Protein AF-M0ZTD5-F1 (afdb_monomer_lite)

Structure (mmCIF, N/CA/C/O backbone):
data_AF-M0ZTD5-F1
#
_entry.id   AF-M0ZTD5-F1
#
loop_
_atom_site.group_PDB
_atom_site.id
_atom_site.type_symbol
_atom_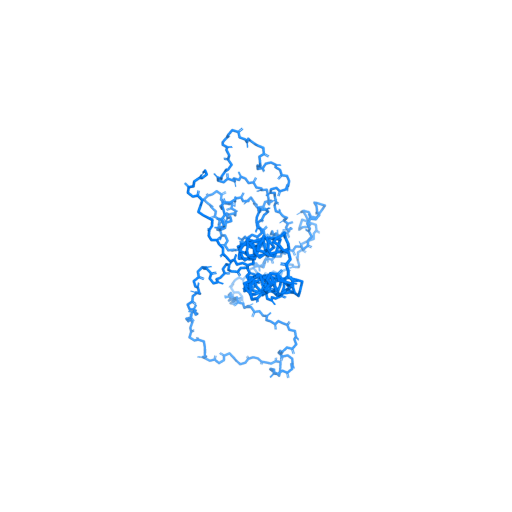site.label_atom_id
_atom_site.label_alt_id
_atom_site.label_comp_id
_atom_site.label_asym_id
_atom_site.label_entity_id
_atom_site.label_seq_id
_atom_site.pdbx_PDB_ins_code
_atom_site.Cartn_x
_atom_site.Cartn_y
_atom_site.Cartn_z
_atom_site.occupancy
_atom_site.B_iso_or_equiv
_atom_site.auth_seq_id
_atom_site.auth_comp_id
_atom_site.auth_asym_id
_atom_site.auth_atom_id
_atom_site.pdbx_PDB_model_num
ATOM 1 N N . MET A 1 1 ? 8.038 1.398 -13.615 1.00 89.75 1 MET A N 1
ATOM 2 C CA . MET A 1 1 ? 6.788 1.981 -13.072 1.00 89.75 1 MET A CA 1
ATOM 3 C C . MET A 1 1 ? 6.946 2.118 -11.574 1.00 89.75 1 MET A C 1
ATOM 5 O O . MET A 1 1 ? 7.856 1.487 -11.047 1.00 89.75 1 MET A O 1
ATOM 9 N N . ASP A 1 2 ? 6.096 2.893 -10.904 1.00 90.25 2 ASP A N 1
ATOM 10 C CA . ASP A 1 2 ? 5.998 2.791 -9.443 1.00 90.25 2 ASP A CA 1
ATOM 11 C C . ASP A 1 2 ? 5.652 1.356 -9.058 1.00 90.25 2 ASP A C 1
ATOM 13 O O . ASP A 1 2 ? 4.764 0.748 -9.658 1.00 90.25 2 ASP A O 1
ATOM 17 N N . ASP A 1 3 ? 6.327 0.820 -8.043 1.00 93.44 3 ASP A N 1
ATOM 18 C CA . ASP A 1 3 ? 6.012 -0.504 -7.511 1.00 93.44 3 ASP A CA 1
ATOM 19 C C . ASP A 1 3 ? 4.815 -0.459 -6.544 1.00 93.44 3 ASP A C 1
ATOM 21 O O . ASP A 1 3 ? 4.864 -0.932 -5.412 1.00 93.44 3 ASP A O 1
ATOM 25 N N . ALA A 1 4 ? 3.733 0.189 -6.977 1.00 91.50 4 ALA A N 1
ATOM 26 C CA . ALA A 1 4 ? 2.523 0.375 -6.193 1.00 91.50 4 ALA A CA 1
ATOM 27 C C . ALA A 1 4 ? 1.301 0.490 -7.110 1.00 91.50 4 ALA A C 1
ATOM 29 O O . ALA A 1 4 ? 1.186 1.392 -7.939 1.00 91.50 4 ALA A O 1
ATOM 30 N N . CYS A 1 5 ? 0.347 -0.420 -6.942 1.00 92.75 5 CYS A N 1
ATOM 31 C CA . CYS A 1 5 ? -0.912 -0.399 -7.673 1.00 92.75 5 CYS A CA 1
ATOM 32 C C . CYS A 1 5 ? -1.749 0.829 -7.285 1.00 92.75 5 CYS A C 1
ATOM 34 O O . CYS A 1 5 ? -2.059 1.018 -6.110 1.00 92.75 5 CYS A O 1
ATOM 36 N N . SER A 1 6 ? -2.215 1.603 -8.267 1.00 92.69 6 SER A N 1
ATOM 37 C CA . SER A 1 6 ? -3.055 2.798 -8.059 1.00 92.69 6 SER A CA 1
ATOM 38 C C . SER A 1 6 ? -4.371 2.532 -7.305 1.00 92.69 6 SER A C 1
ATOM 40 O O . SER A 1 6 ? -4.970 3.457 -6.763 1.00 92.69 6 SER A O 1
ATOM 42 N N . HIS A 1 7 ? -4.819 1.273 -7.220 1.00 89.38 7 HIS A N 1
ATOM 43 C CA . HIS A 1 7 ? -6.024 0.892 -6.480 1.00 89.38 7 HIS A CA 1
ATOM 44 C C . HIS A 1 7 ? -5.816 0.861 -4.953 1.00 89.38 7 HIS A C 1
ATOM 46 O O . HIS A 1 7 ? -6.544 1.520 -4.211 1.00 89.38 7 HIS A O 1
ATOM 52 N N . ARG A 1 8 ? -4.869 0.049 -4.463 1.00 89.81 8 ARG A N 1
ATOM 53 C CA . ARG A 1 8 ? -4.644 -0.206 -3.019 1.00 89.81 8 ARG A CA 1
ATOM 54 C C . ARG A 1 8 ? -3.164 -0.364 -2.657 1.00 89.81 8 ARG A C 1
ATOM 56 O O . ARG A 1 8 ? -2.850 -0.978 -1.645 1.00 89.81 8 ARG A O 1
ATOM 63 N N . LEU A 1 9 ? -2.273 0.169 -3.492 1.00 91.06 9 LEU A N 1
ATOM 64 C CA . LEU A 1 9 ? -0.822 0.232 -3.280 1.00 91.06 9 LEU A CA 1
ATOM 65 C C . LEU A 1 9 ? -0.131 -1.132 -3.123 1.00 91.06 9 LEU A C 1
ATOM 67 O O . LEU A 1 9 ? 0.972 -1.207 -2.600 1.00 91.06 9 LEU A O 1
ATOM 71 N N . ALA A 1 10 ? -0.762 -2.211 -3.592 1.00 86.69 10 ALA A N 1
ATOM 72 C CA . ALA A 1 10 ? -0.117 -3.519 -3.651 1.00 86.69 10 ALA A CA 1
ATOM 73 C C . ALA A 1 10 ? 1.116 -3.463 -4.576 1.00 86.69 10 ALA A C 1
ATOM 75 O O . ALA A 1 10 ? 1.020 -2.817 -5.627 1.00 86.69 10 ALA A O 1
ATOM 76 N N . PRO A 1 11 ? 2.223 -4.147 -4.237 1.00 87.75 11 PRO A N 1
ATOM 77 C CA . PRO A 1 11 ? 3.423 -4.166 -5.067 1.00 87.75 11 PRO A CA 1
ATOM 78 C C . PRO A 1 11 ? 3.107 -4.787 -6.431 1.00 87.75 11 PRO A C 1
ATOM 80 O O . PRO A 1 11 ? 2.551 -5.885 -6.524 1.00 87.75 11 PRO A O 1
ATOM 83 N N . LEU A 1 12 ? 3.417 -4.061 -7.503 1.00 91.12 12 LEU A N 1
ATOM 84 C CA . LEU A 1 12 ? 3.205 -4.519 -8.876 1.00 91.12 12 LEU A CA 1
ATOM 85 C C . LEU A 1 12 ? 4.284 -5.511 -9.316 1.00 91.12 12 LEU A C 1
ATOM 87 O O . LEU A 1 12 ? 4.008 -6.355 -10.163 1.00 91.12 12 LEU A O 1
ATOM 91 N N . SER A 1 13 ? 5.470 -5.447 -8.714 1.00 89.38 13 SER A N 1
ATOM 92 C CA . SER A 1 13 ? 6.596 -6.365 -8.906 1.00 89.38 13 SER A CA 1
ATOM 93 C C . SER A 1 13 ? 6.260 -7.808 -8.536 1.00 89.38 13 SER A C 1
ATOM 95 O O . SER A 1 13 ? 6.807 -8.732 -9.127 1.00 89.38 13 SER A O 1
ATOM 97 N N . GLN A 1 14 ? 5.313 -8.016 -7.617 1.00 87.94 14 GLN A N 1
ATOM 98 C CA . GLN A 1 14 ? 4.797 -9.346 -7.283 1.00 87.94 14 GLN A CA 1
ATOM 99 C C . GLN A 1 14 ? 3.778 -9.862 -8.310 1.00 87.94 14 GLN A C 1
ATOM 101 O O . GLN A 1 14 ? 3.362 -11.015 -8.239 1.00 87.94 14 GLN A O 1
ATOM 106 N N . GLY A 1 15 ? 3.336 -8.998 -9.230 1.00 91.19 15 GLY A N 1
ATOM 107 C CA . GLY A 1 15 ? 2.359 -9.288 -10.272 1.00 91.19 15 GLY A CA 1
ATOM 108 C C . GLY A 1 15 ? 2.860 -10.245 -11.344 1.00 91.19 15 GLY A C 1
ATOM 109 O O . GLY A 1 15 ? 3.883 -10.911 -11.222 1.00 91.19 15 GLY A O 1
ATOM 110 N N . ARG A 1 16 ? 2.108 -10.305 -12.440 1.00 93.00 16 ARG A N 1
ATOM 111 C CA . ARG A 1 16 ? 2.485 -11.087 -13.623 1.00 93.00 16 ARG A CA 1
ATOM 112 C C . ARG A 1 16 ? 2.182 -10.323 -14.895 1.00 93.00 16 ARG A C 1
ATOM 114 O O . ARG A 1 16 ? 1.276 -9.494 -14.913 1.00 93.00 16 ARG A O 1
ATOM 121 N N . ILE A 1 17 ? 2.900 -10.637 -15.965 1.00 95.50 17 ILE A N 1
ATOM 122 C CA . ILE A 1 17 ? 2.512 -10.200 -17.303 1.00 95.50 17 ILE A CA 1
ATOM 123 C C . ILE A 1 17 ? 1.383 -11.114 -17.787 1.00 95.50 17 ILE A C 1
ATOM 125 O O . ILE A 1 17 ? 1.517 -12.336 -17.758 1.00 95.50 17 ILE A O 1
ATOM 129 N N . ASP A 1 18 ? 0.244 -10.533 -18.158 1.00 89.44 18 ASP A N 1
ATOM 130 C CA . ASP A 1 18 ? -0.884 -11.281 -18.710 1.00 89.44 18 ASP A CA 1
ATOM 131 C C . ASP A 1 18 ? -0.666 -11.639 -20.191 1.00 89.44 18 ASP A C 1
ATOM 133 O O . ASP A 1 18 ? 0.277 -11.183 -20.839 1.00 89.44 18 ASP A O 1
ATOM 137 N N . GLN A 1 19 ? -1.566 -12.446 -20.754 1.00 91.88 19 GLN A N 1
ATOM 138 C CA . GLN A 1 19 ? -1.493 -12.898 -22.150 1.00 91.88 19 GLN A CA 1
ATOM 139 C C . GLN A 1 19 ? -1.560 -11.771 -23.200 1.00 91.88 19 GLN A C 1
ATOM 141 O O . GLN A 1 19 ? -1.315 -12.021 -24.376 1.00 91.88 19 GLN A O 1
ATOM 146 N N . TRP A 1 20 ? -1.886 -10.537 -22.797 1.00 90.56 20 TRP A N 1
ATOM 147 C CA . TRP A 1 20 ? -1.903 -9.354 -23.663 1.00 90.56 20 TRP A CA 1
ATOM 148 C C . TRP A 1 20 ? -0.694 -8.434 -23.428 1.00 90.56 20 TRP A C 1
ATOM 150 O O . TRP A 1 20 ? -0.676 -7.309 -23.928 1.00 90.56 20 TRP A O 1
ATOM 160 N N . GLY A 1 21 ? 0.303 -8.874 -22.652 1.00 92.62 21 GLY A N 1
ATOM 161 C CA . GLY A 1 21 ? 1.513 -8.100 -22.373 1.00 92.62 21 GLY A CA 1
ATOM 162 C C . GLY A 1 21 ? 1.326 -6.995 -21.331 1.00 92.62 21 GLY A C 1
ATOM 163 O O . GLY A 1 21 ? 2.132 -6.066 -21.268 1.00 92.62 21 GLY A O 1
ATOM 164 N N . ARG A 1 22 ? 0.263 -7.047 -20.520 1.00 95.50 22 ARG A N 1
ATOM 165 C CA . ARG A 1 22 ? -0.015 -6.044 -19.479 1.00 95.50 22 ARG A CA 1
ATOM 166 C C . ARG A 1 22 ? 0.447 -6.542 -18.120 1.00 95.50 22 ARG A C 1
ATOM 168 O O . ARG A 1 22 ? 0.305 -7.719 -17.807 1.00 95.50 22 ARG A O 1
ATOM 175 N N . LEU A 1 23 ? 0.912 -5.633 -17.273 1.00 96.00 23 LEU A N 1
ATOM 176 C CA . LEU A 1 23 ? 1.245 -5.939 -15.889 1.00 96.00 23 LEU A CA 1
ATOM 177 C C . LEU A 1 23 ? -0.034 -6.063 -15.059 1.00 96.00 23 LEU A C 1
ATOM 179 O O . LEU A 1 23 ? -0.722 -5.073 -14.816 1.00 96.00 23 LEU A O 1
ATOM 183 N N . GLN A 1 24 ? -0.356 -7.280 -14.637 1.00 96.75 24 GLN A N 1
ATOM 184 C CA . GLN A 1 24 ? -1.502 -7.605 -13.801 1.00 96.75 24 GLN A CA 1
ATOM 185 C C . GLN A 1 24 ? -1.108 -7.624 -12.321 1.00 96.75 24 GLN A C 1
ATOM 187 O O . GLN A 1 24 ? -0.267 -8.414 -11.890 1.00 96.75 24 GLN A O 1
ATOM 192 N N . CYS A 1 25 ? -1.765 -6.779 -11.527 1.00 94.31 25 CYS A N 1
ATOM 193 C CA . CYS A 1 25 ? -1.572 -6.705 -10.081 1.00 94.31 25 CYS A CA 1
ATOM 194 C C . CYS A 1 25 ? -2.043 -7.991 -9.376 1.00 94.31 25 CYS A C 1
ATOM 196 O O . CYS A 1 25 ? -3.155 -8.460 -9.627 1.00 94.31 25 CYS A O 1
ATOM 198 N N . VAL A 1 26 ? -1.248 -8.502 -8.426 1.00 90.50 26 VAL A N 1
ATOM 199 C CA . VAL A 1 26 ? -1.573 -9.706 -7.629 1.00 90.50 26 VAL A CA 1
ATOM 200 C C . VAL A 1 26 ? -2.856 -9.611 -6.831 1.00 90.50 26 VAL A C 1
ATOM 202 O O . VAL A 1 26 ? -3.463 -10.632 -6.536 1.00 90.50 26 VAL A O 1
ATOM 205 N N . TYR A 1 27 ? -3.249 -8.399 -6.444 1.00 90.62 27 TYR A N 1
ATOM 206 C CA . TYR A 1 27 ? -4.304 -8.249 -5.459 1.00 90.62 27 TYR A CA 1
ATOM 207 C C . TYR A 1 27 ? -5.688 -8.387 -6.097 1.00 90.62 27 TYR A C 1
ATOM 209 O O . TYR A 1 27 ? -6.403 -9.347 -5.845 1.00 90.62 27 TYR A O 1
ATOM 217 N N . HIS A 1 28 ? -6.054 -7.441 -6.962 1.00 91.81 28 HIS A N 1
ATOM 218 C CA . HIS A 1 28 ? -7.375 -7.407 -7.599 1.00 91.81 28 HIS A CA 1
ATOM 219 C C . HIS A 1 28 ? -7.303 -7.576 -9.119 1.00 91.81 28 HIS A C 1
ATOM 221 O O . HIS A 1 28 ? -8.292 -7.348 -9.810 1.00 91.81 28 HIS A O 1
ATOM 227 N N . GLY A 1 29 ? -6.138 -7.921 -9.670 1.00 92.75 29 GLY A N 1
ATOM 228 C CA . GLY A 1 29 ? -6.001 -8.202 -11.097 1.00 92.75 29 GLY A CA 1
ATOM 229 C C . GLY A 1 29 ? -6.147 -6.990 -12.016 1.00 92.75 29 GLY A C 1
ATOM 230 O O . GLY A 1 29 ? -6.383 -7.190 -13.203 1.00 92.75 29 GLY A O 1
ATOM 231 N N . TRP A 1 30 ? -6.024 -5.760 -11.500 1.00 93.94 30 TRP A N 1
ATOM 232 C CA . TRP A 1 30 ? -5.949 -4.559 -12.339 1.00 93.94 30 TRP A CA 1
ATOM 233 C C . TRP A 1 30 ? -4.752 -4.682 -13.282 1.00 93.94 30 TRP A C 1
ATOM 235 O O . TRP A 1 30 ? -3.655 -5.013 -12.825 1.00 93.94 30 TRP A O 1
ATOM 245 N N . CYS A 1 31 ? -4.966 -4.421 -14.572 1.00 94.12 31 CYS A N 1
ATOM 246 C CA . CYS A 1 31 ? -3.930 -4.557 -15.591 1.00 94.12 31 CYS A CA 1
ATOM 247 C C . CYS A 1 31 ? -3.472 -3.195 -16.110 1.00 94.12 31 CYS A C 1
ATOM 249 O O . CYS A 1 31 ? -4.293 -2.366 -16.519 1.00 94.12 31 CYS A O 1
ATOM 251 N N . PHE A 1 32 ? -2.156 -3.016 -16.181 1.00 95.31 32 PHE A N 1
ATOM 252 C CA . PHE A 1 32 ? -1.493 -1.800 -16.637 1.00 95.31 32 PHE A CA 1
ATOM 253 C C . PHE A 1 32 ? -0.679 -2.070 -17.902 1.00 95.31 32 PHE A C 1
ATOM 255 O O . PHE A 1 32 ? -0.001 -3.087 -18.018 1.00 95.31 32 PHE A O 1
ATOM 262 N N . SER A 1 33 ? -0.744 -1.163 -18.871 1.00 94.19 33 SER A N 1
ATOM 263 C CA . SER A 1 33 ? 0.135 -1.205 -20.051 1.00 94.19 33 SER A CA 1
ATOM 264 C C . SER A 1 33 ? 1.555 -0.741 -19.720 1.00 94.19 33 SER A C 1
ATOM 266 O O . SER A 1 33 ? 1.750 -0.098 -18.694 1.00 94.19 33 SER A O 1
ATOM 268 N N . GLY A 1 34 ? 2.520 -0.954 -20.625 1.00 91.12 34 GLY A N 1
ATOM 269 C CA . GLY A 1 34 ? 3.897 -0.439 -20.505 1.00 91.12 34 GLY A CA 1
ATOM 270 C C . GLY A 1 34 ? 4.004 1.085 -20.324 1.00 91.12 34 GLY A C 1
ATOM 271 O O . GLY A 1 34 ? 4.974 1.573 -19.754 1.00 91.12 34 GLY A O 1
ATOM 272 N N . SER A 1 35 ? 2.980 1.839 -20.736 1.00 90.44 35 SER A N 1
ATOM 273 C CA . SER A 1 35 ? 2.873 3.290 -20.521 1.00 90.44 35 SER A CA 1
ATOM 274 C C . SER A 1 35 ? 2.200 3.674 -19.198 1.00 90.44 35 SER A C 1
ATOM 276 O O . SER A 1 35 ? 1.965 4.853 -18.958 1.00 90.44 35 SER A O 1
ATOM 278 N N . GLY A 1 36 ? 1.883 2.701 -18.337 1.00 91.56 36 GLY A N 1
ATOM 279 C CA . GLY A 1 36 ? 1.307 2.911 -17.003 1.00 91.56 36 GLY A CA 1
ATOM 280 C C . GLY A 1 36 ? -0.204 3.124 -16.995 1.00 91.56 36 GLY A C 1
ATOM 281 O O . GLY A 1 36 ? -0.817 3.174 -15.929 1.00 91.56 36 GLY A O 1
ATOM 282 N N . ASP A 1 37 ? -0.839 3.202 -18.167 1.00 91.88 37 ASP A N 1
ATOM 283 C CA . ASP A 1 37 ? -2.292 3.311 -18.251 1.00 91.88 37 ASP A CA 1
ATOM 284 C C . ASP A 1 37 ? -2.970 2.035 -17.755 1.00 91.88 37 ASP A C 1
ATOM 286 O O . ASP A 1 37 ? -2.603 0.932 -18.180 1.00 91.88 37 ASP A O 1
ATOM 290 N N . CYS A 1 38 ? -4.014 2.189 -16.938 1.00 92.00 38 CYS A N 1
ATOM 291 C CA . CYS A 1 38 ? -4.907 1.089 -16.601 1.00 92.00 38 CYS A CA 1
ATOM 292 C C . CYS A 1 38 ? -5.722 0.699 -17.839 1.00 92.00 38 CYS A C 1
ATOM 294 O O . CYS A 1 38 ? -6.413 1.522 -18.434 1.00 92.00 38 CYS A O 1
ATOM 296 N N . LYS A 1 39 ? -5.630 -0.563 -18.255 1.00 91.00 39 LYS A N 1
ATOM 297 C CA . LYS A 1 39 ? -6.344 -1.078 -19.435 1.00 91.00 39 LYS A CA 1
ATOM 298 C C . LYS A 1 39 ? -7.496 -1.999 -19.072 1.00 91.00 39 LYS A C 1
ATOM 300 O O . LYS A 1 39 ? -8.360 -2.236 -19.909 1.00 91.00 39 LYS A O 1
ATOM 305 N N . PHE A 1 40 ? -7.495 -2.558 -17.866 1.00 88.06 40 PHE A N 1
ATOM 306 C CA . PHE A 1 40 ? -8.528 -3.493 -17.447 1.00 88.06 40 PHE A CA 1
ATOM 307 C C . PHE A 1 40 ? -8.672 -3.526 -15.931 1.00 88.06 40 PHE A C 1
ATOM 309 O O . PHE A 1 40 ? -7.684 -3.594 -15.201 1.00 88.06 40 PHE A O 1
ATOM 316 N N . ILE A 1 41 ? -9.925 -3.499 -15.488 1.00 90.06 41 ILE A N 1
ATOM 317 C CA . ILE A 1 41 ? -10.329 -3.604 -14.090 1.00 90.06 41 ILE A CA 1
ATOM 318 C C . ILE A 1 41 ? -11.339 -4.752 -14.034 1.00 90.06 41 ILE A C 1
ATOM 320 O O . ILE A 1 41 ? -12.471 -4.556 -14.480 1.00 90.06 41 ILE A O 1
ATOM 324 N N . PRO A 1 42 ? -10.963 -5.937 -13.523 1.00 86.88 42 PRO A N 1
ATOM 325 C CA . PRO A 1 42 ? -11.841 -7.107 -13.540 1.00 86.88 42 PRO A CA 1
ATOM 326 C C . PRO A 1 42 ? -13.200 -6.879 -12.864 1.00 86.88 42 PRO A C 1
ATOM 328 O O . PRO A 1 42 ? -14.198 -7.456 -13.278 1.00 86.88 42 PRO A O 1
ATOM 331 N N . GLN A 1 43 ? -13.238 -6.024 -11.840 1.00 82.31 43 GLN A N 1
ATOM 332 C CA . GLN A 1 43 ? -14.421 -5.738 -11.024 1.00 82.31 43 GLN A CA 1
ATOM 333 C C . GLN A 1 43 ? -15.263 -4.566 -11.552 1.00 82.31 43 GLN A C 1
ATOM 335 O O . GLN A 1 43 ? -16.280 -4.222 -10.954 1.00 82.31 43 GLN A O 1
ATOM 340 N N . ALA A 1 44 ? -14.836 -3.890 -12.624 1.00 81.50 44 ALA A N 1
ATOM 341 C CA . ALA A 1 44 ? -15.594 -2.764 -13.151 1.00 81.50 44 ALA A CA 1
ATOM 342 C C . ALA A 1 44 ? -16.856 -3.273 -13.877 1.00 81.50 44 ALA A C 1
ATOM 344 O O . ALA A 1 44 ? -16.752 -4.181 -14.706 1.00 81.50 44 ALA A O 1
ATOM 345 N N . PRO A 1 45 ? -18.041 -2.680 -13.625 1.00 72.06 45 PRO A N 1
ATOM 346 C CA . PRO A 1 45 ? -19.247 -3.001 -14.380 1.00 72.06 45 PRO A CA 1
ATOM 347 C C . PRO A 1 45 ? -19.017 -2.767 -15.874 1.00 72.06 45 PRO A C 1
ATOM 349 O O . PRO A 1 45 ? -18.492 -1.717 -16.253 1.00 72.06 45 PRO A O 1
ATOM 352 N N . ARG A 1 46 ? -19.443 -3.714 -16.719 1.00 64.88 46 ARG A N 1
ATOM 353 C CA . ARG A 1 46 ? -19.225 -3.662 -18.179 1.00 64.88 46 ARG A CA 1
ATOM 354 C C . ARG A 1 46 ? -19.800 -2.391 -18.825 1.00 64.88 46 ARG A C 1
ATOM 356 O O . ARG A 1 46 ? -19.214 -1.891 -19.776 1.00 64.88 46 ARG A O 1
ATOM 363 N N . ASP A 1 47 ? -20.857 -1.824 -18.243 1.00 63.00 47 ASP A N 1
ATOM 364 C CA . ASP A 1 47 ? -21.512 -0.595 -18.720 1.00 63.00 47 ASP A CA 1
ATOM 365 C C . ASP A 1 47 ? -20.841 0.716 -18.273 1.00 63.00 47 ASP A C 1
ATOM 367 O O . ASP A 1 47 ? -21.176 1.791 -18.773 1.00 63.00 47 ASP A O 1
ATOM 371 N N . LYS A 1 48 ? -19.871 0.686 -17.347 1.00 55.69 48 LYS A N 1
ATOM 372 C CA . LYS A 1 48 ? -19.170 1.900 -16.889 1.00 55.69 48 LYS A CA 1
ATOM 373 C C . LYS A 1 48 ? -17.827 2.051 -17.594 1.00 55.69 48 LYS A C 1
ATOM 375 O O . LYS A 1 48 ? -16.763 1.855 -17.010 1.00 55.69 48 LYS A O 1
ATOM 380 N N . LEU A 1 49 ? -17.894 2.501 -18.846 1.00 54.78 49 LEU A N 1
ATOM 381 C CA . LEU A 1 49 ? -16.769 2.661 -19.783 1.00 54.78 49 LEU A CA 1
ATOM 382 C C . LEU A 1 49 ? -15.647 3.634 -19.328 1.00 54.78 49 LEU A C 1
ATOM 384 O O . LEU A 1 49 ? -14.665 3.809 -20.032 1.00 54.78 49 LEU A O 1
ATOM 388 N N . HIS A 1 50 ? -15.745 4.272 -18.158 1.00 60.47 50 HIS A N 1
ATOM 389 C CA . HIS A 1 50 ? -14.926 5.446 -17.814 1.00 60.47 50 HIS A CA 1
ATOM 390 C C . HIS A 1 50 ? -13.934 5.229 -16.658 1.00 60.47 50 HIS A C 1
ATOM 392 O O . HIS A 1 50 ? -13.167 6.128 -16.322 1.00 60.47 50 HIS A O 1
ATOM 398 N N . VAL A 1 51 ? -13.925 4.061 -16.004 1.00 59.94 51 VAL A N 1
ATOM 399 C CA . VAL A 1 51 ? -13.066 3.868 -14.815 1.00 59.94 51 VAL A CA 1
ATOM 400 C C . VAL A 1 51 ? -11.598 3.658 -15.204 1.00 59.94 51 VAL A C 1
ATOM 402 O O . VAL A 1 51 ? -10.704 4.180 -14.543 1.00 59.94 51 VAL A O 1
ATOM 405 N N . HIS A 1 52 ? -11.341 2.967 -16.316 1.00 62.66 52 HIS A N 1
ATOM 406 C CA . HIS A 1 52 ? -9.989 2.714 -16.824 1.00 62.66 52 HIS A CA 1
ATOM 407 C C . HIS A 1 52 ? -9.382 3.918 -17.576 1.00 62.66 52 HIS A C 1
ATOM 409 O O . HIS A 1 52 ? -8.181 3.942 -17.815 1.00 62.66 52 HIS A O 1
ATOM 415 N N . THR A 1 53 ? -10.176 4.943 -17.915 1.00 69.50 53 THR A N 1
ATOM 416 C CA . THR A 1 53 ? -9.694 6.178 -18.568 1.00 69.50 53 THR A CA 1
ATOM 417 C C . THR A 1 53 ? -9.277 7.267 -17.575 1.00 69.50 53 THR A C 1
ATOM 419 O O . THR A 1 53 ? -8.682 8.276 -17.960 1.00 69.50 53 THR A O 1
ATOM 422 N N . SER A 1 54 ? -9.554 7.075 -16.282 1.00 81.00 54 SER A N 1
ATOM 423 C CA . SER A 1 54 ? -9.168 8.016 -15.233 1.00 81.00 54 SER A CA 1
ATOM 424 C C . SER A 1 54 ? -7.654 8.052 -15.043 1.00 81.00 54 SER A C 1
ATOM 426 O O . SER A 1 54 ? -7.026 7.026 -14.797 1.00 81.00 54 SER A O 1
ATOM 428 N N . LYS A 1 55 ? -7.065 9.254 -15.013 1.00 83.25 55 LYS A N 1
ATOM 429 C CA . LYS A 1 55 ? -5.642 9.432 -14.670 1.00 83.25 55 LYS A CA 1
ATOM 430 C C . LYS A 1 55 ? -5.291 8.923 -13.271 1.00 83.25 55 LYS A C 1
ATOM 432 O O . LYS A 1 55 ? -4.158 8.518 -13.051 1.00 83.25 55 LYS A O 1
ATOM 437 N N . ARG A 1 56 ? -6.261 8.877 -12.349 1.00 85.94 56 ARG A N 1
ATOM 438 C CA . ARG A 1 56 ? -6.077 8.291 -11.008 1.00 85.94 56 ARG A CA 1
ATOM 439 C C . ARG A 1 56 ? -5.966 6.768 -11.031 1.00 85.94 56 ARG A C 1
ATOM 441 O O . ARG A 1 56 ? -5.483 6.192 -10.068 1.00 85.94 56 ARG A O 1
ATOM 448 N N . ALA A 1 57 ? -6.443 6.126 -12.095 1.00 88.06 57 ALA A N 1
ATOM 449 C CA . ALA A 1 57 ? -6.290 4.694 -12.282 1.00 88.06 57 ALA A CA 1
ATOM 450 C C . ALA A 1 57 ? -4.918 4.340 -12.871 1.00 88.06 57 ALA A C 1
ATOM 452 O O . ALA A 1 57 ? -4.536 3.182 -12.788 1.00 88.06 57 ALA A O 1
ATOM 453 N N . CYS A 1 58 ? -4.164 5.289 -13.433 1.00 90.81 58 CYS A N 1
ATOM 454 C CA . CYS A 1 58 ? -2.843 5.033 -14.007 1.00 90.81 58 CYS A CA 1
ATOM 455 C C . CYS A 1 58 ? -1.744 4.989 -12.934 1.00 90.81 58 CYS A C 1
ATOM 457 O O . CYS A 1 58 ? -1.907 5.510 -11.831 1.00 90.81 58 CYS A O 1
ATOM 459 N N . VAL A 1 59 ? -0.613 4.379 -13.281 1.00 92.62 59 VAL A N 1
ATOM 460 C CA . VAL A 1 59 ? 0.604 4.335 -12.458 1.00 92.62 59 VAL A CA 1
ATOM 461 C C . VAL A 1 59 ? 1.712 5.133 -13.129 1.00 92.62 59 VAL A C 1
ATOM 463 O O . VAL A 1 59 ? 1.761 5.218 -14.358 1.00 92.62 59 VAL A O 1
ATOM 466 N N . ALA A 1 60 ? 2.599 5.733 -12.335 1.00 91.38 60 ALA A N 1
ATOM 467 C CA . ALA A 1 60 ? 3.703 6.496 -12.893 1.00 91.38 60 ALA A CA 1
ATOM 468 C C . ALA A 1 60 ? 4.690 5.573 -13.620 1.00 91.38 60 ALA A C 1
ATOM 470 O O . ALA A 1 60 ? 4.924 4.422 -13.226 1.00 91.38 60 ALA A O 1
ATOM 471 N N . VAL A 1 61 ? 5.279 6.087 -14.698 1.00 92.00 61 VAL A N 1
ATOM 472 C CA . VAL A 1 61 ? 6.247 5.362 -15.521 1.00 92.00 61 VAL A CA 1
ATOM 473 C C . VAL A 1 61 ? 7.539 6.145 -15.582 1.00 92.00 61 VAL A C 1
ATOM 475 O O . VAL A 1 61 ? 7.538 7.367 -15.678 1.00 92.00 61 VAL A O 1
ATOM 478 N N . TYR A 1 62 ? 8.631 5.397 -15.535 1.00 90.12 62 TYR A N 1
ATOM 479 C CA . TYR A 1 62 ? 9.982 5.908 -15.636 1.00 90.12 62 TYR A CA 1
ATOM 480 C C . TYR A 1 62 ? 10.503 5.552 -17.027 1.00 90.12 62 TYR A C 1
ATOM 482 O O . TYR A 1 62 ? 10.406 4.374 -17.403 1.00 90.12 62 TYR A O 1
ATOM 490 N N . PRO A 1 63 ? 11.023 6.522 -17.799 1.00 90.69 63 PRO A N 1
ATOM 491 C CA . PRO A 1 63 ? 11.709 6.240 -19.050 1.00 90.69 63 PRO A CA 1
ATOM 492 C C . PRO A 1 63 ? 12.772 5.179 -18.803 1.00 90.69 63 PRO A C 1
ATOM 494 O O . PRO A 1 63 ? 13.548 5.282 -17.851 1.00 90.69 63 PRO A O 1
ATOM 497 N N . SER A 1 64 ? 12.775 4.141 -19.627 1.00 90.38 64 SER A N 1
ATOM 498 C CA . SER A 1 64 ? 13.708 3.031 -19.493 1.00 90.38 64 SER A CA 1
ATOM 499 C C . SER A 1 64 ? 14.138 2.535 -20.859 1.00 90.38 64 SER A C 1
ATOM 501 O O . SER A 1 64 ? 13.413 2.677 -21.842 1.00 90.38 64 SER A O 1
ATOM 503 N N . PHE A 1 65 ? 15.356 2.017 -20.915 1.00 89.31 65 PHE A N 1
ATOM 504 C CA . PHE A 1 65 ? 16.011 1.609 -22.145 1.00 89.31 65 PHE A CA 1
ATOM 505 C C . PHE A 1 65 ? 17.009 0.494 -21.843 1.00 89.31 65 PHE A C 1
ATOM 507 O O . PHE A 1 65 ? 17.685 0.530 -20.815 1.00 89.31 65 PHE A O 1
ATOM 514 N N . VAL A 1 66 ? 17.097 -0.496 -22.728 1.00 90.75 66 VAL A N 1
ATOM 515 C CA . VAL A 1 66 ? 18.055 -1.599 -22.599 1.00 90.75 66 VAL A CA 1
ATOM 516 C C . VAL A 1 66 ? 19.203 -1.366 -23.575 1.00 90.75 66 VAL A C 1
ATOM 518 O O . VAL A 1 66 ? 18.966 -1.198 -24.767 1.00 90.75 66 VAL A O 1
ATOM 521 N N . GLN A 1 67 ? 20.436 -1.369 -23.068 1.00 88.81 67 GLN A N 1
ATOM 522 C CA . GLN A 1 67 ? 21.661 -1.249 -23.864 1.00 88.81 67 GLN A CA 1
ATOM 523 C C . GLN A 1 67 ? 22.762 -2.107 -23.256 1.00 88.81 67 GLN A C 1
ATOM 525 O O . GLN A 1 67 ? 22.934 -2.077 -22.037 1.00 88.81 67 GLN A O 1
ATOM 530 N N . ASN A 1 68 ? 23.510 -2.835 -24.094 1.00 89.19 68 ASN A N 1
ATOM 531 C CA . ASN A 1 68 ? 24.558 -3.766 -23.661 1.00 89.19 68 ASN A CA 1
ATOM 532 C C . ASN A 1 68 ? 24.063 -4.698 -22.529 1.00 89.19 68 ASN A C 1
ATOM 534 O O . ASN A 1 68 ? 24.730 -4.873 -21.513 1.00 89.19 68 ASN A O 1
ATOM 538 N N . ASP A 1 69 ? 22.835 -5.218 -22.670 1.00 83.88 69 ASP A N 1
ATOM 539 C CA . ASP A 1 69 ? 22.134 -6.057 -21.684 1.00 83.88 69 ASP A CA 1
ATOM 540 C C . ASP A 1 69 ? 21.929 -5.450 -20.281 1.00 83.88 69 ASP A C 1
ATOM 542 O O . ASP A 1 69 ? 21.615 -6.161 -19.323 1.00 83.88 69 ASP A O 1
ATOM 546 N N . ILE A 1 70 ? 22.058 -4.130 -20.152 1.00 85.81 70 ILE A N 1
ATOM 547 C CA . ILE A 1 70 ? 21.800 -3.379 -18.924 1.00 85.81 70 ILE A CA 1
ATOM 548 C C . ILE A 1 70 ? 20.478 -2.628 -19.079 1.00 85.81 70 ILE A C 1
ATOM 550 O O . ILE A 1 70 ? 20.262 -1.918 -20.063 1.00 85.81 70 ILE A O 1
ATOM 554 N N . LEU A 1 71 ? 19.598 -2.756 -18.082 1.00 89.56 71 LEU A N 1
ATOM 555 C CA . LEU A 1 71 ? 18.402 -1.927 -17.972 1.00 89.56 71 LEU A CA 1
ATOM 556 C C . LEU A 1 71 ? 18.771 -0.574 -17.358 1.00 89.56 71 LEU A C 1
ATOM 558 O O . LEU A 1 71 ? 19.079 -0.477 -16.171 1.00 89.56 71 LEU A O 1
ATOM 562 N N . TRP A 1 72 ? 18.679 0.475 -18.164 1.00 89.25 72 TRP A N 1
ATOM 563 C CA . TRP A 1 72 ? 18.795 1.858 -17.726 1.00 89.25 72 TRP A CA 1
ATOM 564 C C . TRP A 1 72 ? 17.408 2.433 -17.477 1.00 89.25 72 TRP A C 1
ATOM 566 O O . TRP A 1 72 ? 16.466 2.154 -18.222 1.00 89.25 72 TRP A O 1
ATOM 576 N N . PHE A 1 73 ? 17.276 3.267 -16.451 1.00 89.44 73 PHE A N 1
ATOM 577 C CA . PHE A 1 73 ? 16.061 4.040 -16.233 1.00 89.44 73 PHE A CA 1
ATOM 578 C C . PHE A 1 73 ? 16.381 5.427 -15.691 1.00 89.44 73 PHE A C 1
ATOM 580 O O . PHE A 1 73 ? 17.378 5.633 -14.998 1.00 89.44 73 PHE A O 1
ATOM 587 N N . TRP A 1 74 ? 15.505 6.378 -15.995 1.00 87.88 74 TRP A N 1
ATOM 588 C CA . TRP A 1 74 ? 15.565 7.728 -15.458 1.00 87.88 74 TRP A CA 1
ATOM 589 C C . TRP A 1 74 ? 14.495 7.867 -14.376 1.00 87.88 74 TRP A C 1
ATOM 591 O O . TRP A 1 74 ? 13.314 7.709 -14.688 1.00 87.88 74 TRP A O 1
ATOM 601 N N . PRO A 1 75 ? 14.858 8.170 -13.117 1.00 86.25 75 PRO A N 1
ATOM 602 C CA . PRO A 1 75 ? 13.914 8.302 -12.008 1.00 86.25 75 PRO A CA 1
ATOM 603 C C . PRO A 1 75 ? 13.151 9.640 -12.070 1.00 86.25 75 PRO A C 1
ATOM 605 O O . PRO A 1 75 ? 13.158 10.420 -11.123 1.00 86.25 75 PRO A O 1
ATOM 608 N N . ASN A 1 76 ? 12.527 9.941 -13.211 1.00 84.50 76 ASN A N 1
ATOM 609 C CA . ASN A 1 76 ? 11.714 11.130 -13.429 1.00 84.50 76 ASN A CA 1
ATOM 610 C C . ASN A 1 76 ? 10.439 10.753 -14.196 1.00 84.50 76 ASN A C 1
ATOM 612 O O . ASN A 1 76 ? 10.502 10.063 -15.210 1.00 84.50 76 ASN A O 1
ATOM 616 N N . THR A 1 77 ? 9.294 11.198 -13.687 1.00 84.38 77 THR A N 1
ATOM 617 C CA . THR A 1 77 ? 7.954 10.883 -14.200 1.00 84.38 77 THR A CA 1
ATOM 618 C C . THR A 1 77 ? 7.327 12.038 -14.981 1.00 84.38 77 THR A C 1
ATOM 620 O O . THR A 1 77 ? 6.219 11.890 -15.499 1.00 84.38 77 THR A O 1
ATOM 623 N N . ASP A 1 78 ? 8.010 13.184 -15.079 1.00 85.94 78 ASP A N 1
ATOM 624 C CA . ASP A 1 78 ? 7.539 14.332 -15.849 1.00 85.94 78 ASP A CA 1
ATOM 625 C C . ASP A 1 78 ? 7.440 13.959 -17.348 1.00 85.94 78 ASP A C 1
ATOM 627 O O . ASP A 1 78 ? 8.423 13.480 -17.932 1.00 85.94 78 ASP A O 1
ATOM 631 N N . PRO A 1 79 ? 6.267 14.166 -17.989 1.00 84.00 79 PRO A N 1
ATOM 632 C CA . PRO A 1 79 ? 6.040 13.849 -19.398 1.00 84.00 79 PRO A CA 1
ATOM 633 C C . PRO A 1 79 ? 7.072 14.433 -20.367 1.00 84.00 79 PRO A C 1
ATOM 635 O O . PRO A 1 79 ? 7.310 13.825 -21.411 1.00 84.00 79 PRO A O 1
ATOM 638 N N . LEU A 1 80 ? 7.705 15.565 -20.032 1.00 84.38 80 LEU A N 1
ATOM 639 C CA . LEU A 1 80 ? 8.769 16.176 -20.835 1.00 84.38 80 LEU A CA 1
ATOM 640 C C . LEU A 1 80 ? 9.961 15.230 -21.048 1.00 84.38 80 LEU A C 1
ATOM 642 O O . LEU A 1 80 ? 10.642 15.305 -22.067 1.00 84.38 80 LEU A O 1
ATOM 646 N N . TYR A 1 81 ? 10.208 14.321 -20.101 1.00 83.88 81 TYR A N 1
ATOM 647 C CA . TYR A 1 81 ? 11.334 13.388 -20.136 1.00 83.88 81 TYR A CA 1
ATOM 648 C C . TYR A 1 81 ? 10.962 11.993 -20.638 1.00 83.88 81 TYR A C 1
ATOM 650 O O . TYR A 1 81 ? 11.824 11.115 -20.647 1.00 83.88 81 TYR A O 1
ATOM 658 N N . LYS A 1 82 ? 9.720 11.769 -21.089 1.00 84.38 82 LYS A N 1
ATOM 659 C CA . LYS A 1 82 ? 9.253 10.460 -21.578 1.00 84.38 82 LYS A CA 1
ATOM 660 C C . LYS A 1 82 ? 10.219 9.836 -22.594 1.00 84.38 82 LYS A C 1
ATOM 662 O O . LYS A 1 82 ? 10.556 8.658 -22.489 1.00 84.38 82 LYS A O 1
ATOM 667 N N . ASP A 1 83 ? 10.728 10.663 -23.503 1.00 87.25 83 ASP A N 1
ATOM 668 C CA . ASP A 1 83 ? 11.601 10.250 -24.602 1.00 87.25 83 ASP A CA 1
ATOM 669 C C . ASP A 1 83 ? 13.070 10.663 -24.383 1.00 87.25 83 ASP A C 1
ATOM 671 O O . ASP A 1 83 ? 13.851 10.773 -25.327 1.00 87.25 83 ASP A O 1
ATOM 675 N N . ILE A 1 84 ? 13.485 10.879 -23.125 1.00 86.38 84 ILE A N 1
ATOM 676 C CA . ILE A 1 84 ? 14.854 11.317 -22.793 1.00 86.38 84 ILE A CA 1
ATOM 677 C C . ILE A 1 84 ? 15.925 10.365 -23.341 1.00 86.38 84 ILE A C 1
ATOM 679 O O . ILE A 1 84 ? 16.983 10.819 -23.764 1.00 86.38 84 ILE A O 1
ATOM 683 N N . HIS A 1 85 ? 15.627 9.069 -23.410 1.00 81.12 85 HIS A N 1
ATOM 684 C CA . HIS A 1 85 ? 16.525 8.041 -23.933 1.00 81.12 85 HIS A CA 1
ATOM 685 C C . HIS A 1 85 ? 16.886 8.242 -25.418 1.00 81.12 85 HIS A C 1
ATOM 687 O O . HIS A 1 85 ? 17.946 7.793 -25.837 1.00 81.12 85 HIS A O 1
ATOM 693 N N . LEU A 1 86 ? 16.060 8.957 -26.199 1.00 85.88 86 LEU A N 1
ATOM 694 C CA . LEU A 1 86 ? 16.356 9.291 -27.600 1.00 85.88 86 LEU A CA 1
ATOM 695 C C . LEU A 1 86 ? 17.405 10.403 -27.738 1.00 85.88 86 LEU A C 1
ATOM 697 O O . LEU A 1 86 ? 18.090 10.483 -28.751 1.00 85.88 86 LEU A O 1
ATOM 701 N N . SER A 1 87 ? 17.515 11.278 -26.734 1.00 85.25 87 SER A N 1
ATOM 702 C CA . SER A 1 87 ? 18.450 12.417 -26.741 1.00 85.25 87 SER A CA 1
ATOM 703 C C . SER A 1 87 ? 19.672 12.198 -25.852 1.00 85.25 87 SER A C 1
ATOM 705 O O . SER A 1 87 ? 20.730 12.775 -26.094 1.00 85.25 87 SER A O 1
ATOM 707 N N . LYS A 1 88 ? 19.534 11.373 -24.811 1.00 85.00 88 LYS A N 1
ATOM 708 C CA . LYS A 1 88 ? 20.581 11.031 -23.851 1.00 85.00 88 LYS A CA 1
ATOM 709 C C . LYS A 1 88 ? 20.682 9.518 -23.747 1.00 85.00 88 LYS A C 1
ATOM 711 O O . LYS A 1 88 ? 20.066 8.902 -22.881 1.00 85.00 88 LYS A O 1
ATOM 716 N N . THR A 1 89 ? 21.472 8.928 -24.630 1.00 84.12 89 THR A N 1
ATOM 717 C CA . THR A 1 89 ? 21.788 7.504 -24.563 1.00 84.12 89 THR A CA 1
ATOM 718 C C . THR A 1 89 ? 22.844 7.251 -23.483 1.00 84.12 89 THR A C 1
ATOM 720 O O . THR A 1 89 ? 23.768 8.058 -23.327 1.00 84.12 89 THR A O 1
ATOM 723 N N . PRO A 1 90 ? 22.747 6.146 -22.727 1.00 86.50 90 PRO A N 1
ATOM 724 C CA . PRO A 1 90 ? 23.826 5.711 -21.850 1.00 86.50 90 PRO A CA 1
ATOM 725 C C . PRO A 1 90 ? 25.126 5.482 -22.643 1.00 86.50 90 PRO A C 1
ATOM 727 O O . PRO A 1 90 ? 25.064 5.223 -23.850 1.00 86.50 90 PRO A O 1
ATOM 730 N N . PRO A 1 91 ? 26.306 5.541 -21.999 1.00 86.06 91 PRO A N 1
ATOM 731 C CA . PRO A 1 91 ? 27.568 5.208 -22.653 1.00 86.06 91 PRO A CA 1
ATOM 732 C C . PRO A 1 91 ? 27.501 3.827 -23.314 1.00 86.06 91 PRO A C 1
ATOM 734 O O . PRO A 1 91 ? 27.142 2.843 -22.667 1.00 86.06 91 PRO A O 1
ATOM 737 N N . TYR A 1 92 ? 27.823 3.769 -24.604 1.00 88.00 92 TYR A N 1
ATOM 738 C CA . TYR A 1 92 ? 27.867 2.522 -25.361 1.00 88.00 92 TYR A CA 1
ATOM 739 C C . TYR A 1 92 ? 29.242 1.877 -25.213 1.00 88.00 92 TYR A C 1
ATOM 741 O O . TYR A 1 92 ? 30.263 2.549 -25.375 1.00 88.00 92 TYR A O 1
ATOM 749 N N . ILE A 1 93 ? 29.267 0.584 -24.890 1.00 87.00 93 ILE A N 1
ATOM 750 C CA . ILE A 1 93 ? 30.500 -0.179 -24.686 1.00 87.00 93 ILE A CA 1
ATOM 751 C C . ILE A 1 93 ? 30.538 -1.284 -25.752 1.00 87.00 93 ILE A C 1
ATOM 753 O O . ILE A 1 93 ? 30.017 -2.369 -25.505 1.00 87.00 93 ILE A O 1
ATOM 757 N N . PRO A 1 94 ? 31.150 -1.041 -26.929 1.00 86.50 94 PRO A N 1
ATOM 758 C CA . PRO A 1 94 ? 31.142 -1.991 -28.045 1.00 86.50 94 PRO A CA 1
ATOM 759 C C . PRO A 1 94 ? 31.625 -3.410 -27.694 1.00 86.50 94 PRO A C 1
ATOM 761 O O . PRO A 1 94 ? 31.017 -4.365 -28.170 1.00 86.50 94 PRO A O 1
ATOM 764 N N . PRO A 1 95 ? 32.655 -3.599 -26.836 1.00 83.88 95 PRO A N 1
ATOM 765 C CA . PRO A 1 95 ? 33.080 -4.941 -26.438 1.00 83.88 95 PRO A CA 1
ATOM 766 C C . PRO A 1 95 ? 31.991 -5.785 -25.765 1.00 83.88 95 PRO A C 1
ATOM 768 O O . PRO A 1 95 ? 32.077 -7.003 -25.815 1.00 83.88 95 PRO A O 1
ATOM 771 N N . LEU A 1 96 ? 30.968 -5.166 -25.159 1.00 81.25 96 LEU A N 1
ATOM 772 C CA . LEU A 1 96 ? 29.850 -5.875 -24.525 1.00 81.25 96 LEU A CA 1
ATOM 773 C C . LEU A 1 96 ? 28.799 -6.395 -25.519 1.00 81.25 96 LEU A C 1
ATOM 775 O O . LEU A 1 96 ? 27.817 -6.987 -25.089 1.00 81.25 96 LEU A O 1
ATOM 779 N N . ASP A 1 97 ? 28.970 -6.180 -26.823 1.00 81.56 97 ASP A N 1
ATOM 780 C CA . ASP A 1 97 ? 28.124 -6.829 -27.833 1.00 81.56 97 ASP A CA 1
ATOM 781 C C . ASP A 1 97 ? 28.822 -8.048 -28.461 1.00 81.56 97 ASP A C 1
ATOM 783 O O . ASP A 1 97 ? 28.172 -8.901 -29.067 1.00 81.56 97 ASP A O 1
ATOM 787 N N . ASP A 1 98 ? 30.141 -8.179 -28.272 1.00 82.69 98 ASP A N 1
ATOM 788 C CA . ASP A 1 98 ? 30.906 -9.342 -28.711 1.00 82.69 98 ASP A CA 1
ATOM 789 C C . ASP A 1 98 ? 30.947 -10.423 -27.625 1.00 82.69 98 ASP A C 1
ATOM 791 O O . ASP A 1 98 ? 31.905 -10.543 -26.853 1.00 82.69 98 ASP A O 1
ATOM 795 N N . LEU A 1 99 ? 29.912 -11.265 -27.619 1.00 69.88 99 LEU A N 1
ATOM 796 C CA . LEU A 1 99 ? 29.774 -12.420 -26.725 1.00 69.88 99 LEU A CA 1
ATOM 797 C C . LEU A 1 99 ? 30.903 -13.461 -26.854 1.00 69.88 99 LEU A C 1
ATOM 799 O O . LEU A 1 99 ? 30.962 -14.383 -26.042 1.00 69.88 99 LEU A O 1
ATOM 803 N N . THR A 1 100 ? 31.782 -13.361 -27.860 1.00 75.06 100 THR A N 1
ATOM 804 C CA . THR A 1 100 ? 32.932 -14.269 -28.009 1.00 75.06 100 THR A CA 1
ATOM 805 C C . THR A 1 100 ? 34.158 -13.809 -27.220 1.00 75.06 100 THR A C 1
ATOM 807 O O . THR A 1 100 ? 35.053 -14.611 -26.953 1.00 75.06 100 THR A O 1
ATOM 810 N N . SER A 1 101 ? 34.180 -12.542 -26.793 1.00 72.00 101 SER A N 1
ATOM 811 C CA . SER A 1 101 ? 35.325 -11.923 -26.118 1.00 72.00 101 SER A CA 1
ATOM 812 C C . SER A 1 101 ? 35.268 -11.982 -24.583 1.00 72.00 101 SER A C 1
ATOM 814 O O . SER A 1 101 ? 36.275 -11.716 -23.924 1.00 72.00 101 SER A O 1
ATOM 816 N N . TYR A 1 102 ? 34.129 -12.363 -23.987 1.00 71.69 102 TYR A N 1
ATOM 817 C CA . TYR A 1 102 ? 33.957 -12.461 -22.532 1.00 71.69 102 TYR A CA 1
ATOM 818 C C . TYR A 1 102 ? 32.871 -13.471 -22.125 1.00 71.69 102 TYR A C 1
ATOM 820 O O . TYR A 1 102 ? 31.963 -13.789 -22.886 1.00 71.69 102 TYR A O 1
ATOM 828 N N . ALA A 1 103 ? 32.939 -13.959 -20.883 1.00 73.75 103 ALA A N 1
ATOM 829 C CA . ALA A 1 103 ? 31.886 -14.779 -20.287 1.00 73.75 103 ALA A CA 1
ATOM 830 C C . ALA A 1 103 ? 30.876 -13.896 -19.535 1.00 73.75 103 ALA A C 1
ATOM 832 O O . ALA A 1 103 ? 31.262 -13.059 -18.716 1.00 73.75 103 ALA A O 1
ATOM 833 N N . LYS A 1 104 ? 29.578 -14.097 -19.786 1.00 70.62 104 LYS A N 1
ATOM 834 C CA . LYS A 1 104 ? 28.484 -13.376 -19.119 1.00 70.62 104 LYS A CA 1
ATOM 835 C C . LYS A 1 104 ? 27.870 -14.236 -18.013 1.00 70.62 104 LYS A C 1
ATOM 837 O O . LYS A 1 104 ? 27.376 -15.326 -18.282 1.00 70.62 104 LYS A O 1
ATOM 842 N N . THR A 1 105 ? 27.822 -13.705 -16.792 1.00 73.75 105 THR A N 1
ATOM 843 C CA . THR A 1 105 ? 27.146 -14.341 -15.649 1.00 73.75 105 THR A CA 1
ATOM 844 C C . THR A 1 105 ? 26.108 -13.381 -15.076 1.00 73.75 105 THR A C 1
ATOM 846 O O . THR A 1 105 ? 26.449 -12.276 -14.657 1.00 73.75 105 THR A O 1
ATOM 849 N N . THR A 1 106 ? 24.840 -13.793 -15.033 1.00 69.56 106 THR A N 1
ATOM 850 C CA . THR A 1 106 ? 23.765 -13.023 -14.389 1.00 69.56 106 THR A CA 1
ATOM 851 C C . THR A 1 106 ? 23.652 -13.431 -12.925 1.00 69.56 106 THR A C 1
ATOM 853 O O . THR A 1 106 ? 23.444 -14.601 -12.616 1.00 69.56 106 THR A O 1
ATOM 856 N N . LEU A 1 107 ? 23.779 -12.464 -12.017 1.00 68.88 107 LEU A N 1
ATOM 857 C CA . LEU A 1 107 ? 23.649 -12.662 -10.574 1.00 68.88 107 LEU A CA 1
ATOM 858 C C . LEU A 1 107 ? 22.670 -11.622 -10.030 1.00 68.88 107 LEU A C 1
ATOM 860 O O . LEU A 1 107 ? 22.787 -10.440 -10.346 1.00 68.88 107 LEU A O 1
ATOM 864 N N . VAL A 1 108 ? 21.730 -12.051 -9.192 1.00 59.31 108 VAL A N 1
ATOM 865 C CA . VAL A 1 108 ? 20.873 -11.151 -8.410 1.00 59.31 108 VAL A CA 1
ATOM 866 C C . VAL A 1 108 ? 21.419 -11.137 -6.989 1.00 59.31 108 VAL A C 1
ATOM 868 O O . VAL A 1 108 ? 21.610 -12.193 -6.387 1.00 59.31 108 VAL A O 1
ATOM 871 N N . ARG A 1 109 ? 21.706 -9.950 -6.452 1.00 53.53 109 ARG A N 1
ATOM 872 C CA . ARG A 1 109 ? 22.042 -9.778 -5.038 1.00 53.53 109 ARG A CA 1
ATOM 873 C C . ARG A 1 109 ? 21.269 -8.615 -4.458 1.00 53.53 109 ARG A C 1
ATOM 875 O O . ARG A 1 109 ? 21.378 -7.499 -4.957 1.00 53.53 109 ARG A O 1
ATOM 882 N N . ASP A 1 110 ? 20.595 -8.870 -3.348 1.00 49.59 110 ASP A N 1
ATOM 883 C CA . ASP A 1 110 ? 20.157 -7.816 -2.448 1.00 49.59 110 ASP A CA 1
ATOM 884 C C . ASP A 1 110 ? 21.387 -7.296 -1.719 1.00 49.59 110 ASP A C 1
ATOM 886 O O . ASP A 1 110 ? 22.032 -8.027 -0.964 1.00 49.59 110 ASP A O 1
ATOM 890 N N . ILE A 1 111 ? 21.766 -6.048 -1.985 1.00 54.97 111 ILE A N 1
ATOM 891 C CA . ILE A 1 111 ? 22.944 -5.468 -1.352 1.00 54.97 111 ILE A CA 1
ATOM 892 C C . ILE A 1 111 ? 22.489 -4.460 -0.295 1.00 54.97 111 ILE A C 1
ATOM 894 O O . ILE A 1 111 ? 22.046 -3.367 -0.653 1.00 54.97 111 ILE A O 1
ATOM 898 N N . PRO A 1 112 ? 22.622 -4.768 1.012 1.00 51.97 112 PRO A N 1
ATOM 899 C CA . PRO A 1 112 ? 22.423 -3.792 2.072 1.00 51.97 112 PRO A CA 1
ATOM 900 C C . PRO A 1 112 ? 23.664 -2.891 2.118 1.00 51.97 112 PRO A C 1
ATOM 902 O O . PRO A 1 112 ? 24.566 -3.037 2.947 1.00 51.97 112 PRO A O 1
ATOM 905 N N . TYR A 1 113 ? 23.759 -1.997 1.137 1.00 51.16 113 TYR A N 1
ATOM 906 C CA . TYR A 1 113 ? 24.916 -1.141 0.926 1.00 51.16 113 TYR A CA 1
ATOM 907 C C . TYR A 1 113 ? 24.981 -0.039 1.981 1.00 51.16 113 TYR A C 1
ATOM 909 O O . TYR A 1 113 ? 24.036 0.711 2.209 1.00 51.16 113 TYR A O 1
ATOM 917 N N . GLY A 1 114 ? 26.157 0.115 2.577 1.00 51.72 114 GLY A N 1
ATOM 918 C CA . GLY A 1 114 ? 26.593 1.422 3.051 1.00 51.72 114 GLY A CA 1
ATOM 919 C C . GLY A 1 114 ? 27.552 1.345 4.221 1.00 51.72 114 GLY A C 1
ATOM 920 O O . GLY A 1 114 ? 28.708 1.721 4.095 1.00 51.72 114 GLY A O 1
ATOM 921 N N . ARG A 1 115 ? 27.090 0.877 5.382 1.00 51.25 115 ARG A N 1
ATOM 922 C CA . ARG A 1 115 ? 27.846 1.072 6.638 1.00 51.25 115 ARG A CA 1
ATOM 923 C C . ARG A 1 115 ? 28.402 -0.192 7.273 1.00 51.25 115 ARG A C 1
ATOM 925 O O . ARG A 1 115 ? 29.353 -0.114 8.041 1.00 51.25 115 ARG A O 1
ATOM 932 N N . TRP A 1 116 ? 27.826 -1.347 6.968 1.00 53.47 116 TRP A N 1
ATOM 933 C CA . TRP A 1 116 ? 28.181 -2.598 7.631 1.00 53.47 116 TRP A CA 1
ATOM 934 C C . TRP A 1 116 ? 29.423 -3.259 7.010 1.00 53.47 116 TRP A C 1
ATOM 936 O O . TRP A 1 116 ? 30.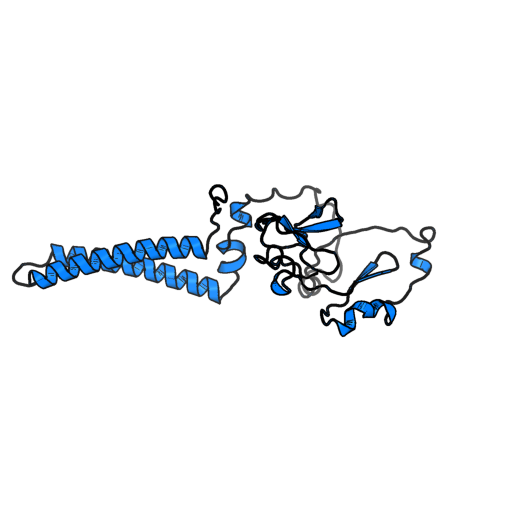344 -3.631 7.736 1.00 53.47 116 TRP A O 1
ATOM 946 N N . LEU A 1 117 ? 29.505 -3.301 5.673 1.00 50.66 117 LEU A N 1
ATOM 947 C CA . LEU A 1 117 ? 30.613 -3.931 4.940 1.00 50.66 117 LEU A CA 1
ATOM 948 C C . LEU A 1 117 ? 31.960 -3.232 5.194 1.00 50.66 117 LEU A C 1
ATOM 950 O O . LEU A 1 117 ? 32.980 -3.887 5.387 1.00 50.66 117 LEU A O 1
ATOM 954 N N . THR A 1 118 ? 31.940 -1.902 5.282 1.00 53.44 118 THR A N 1
ATOM 955 C CA . THR A 1 118 ? 33.116 -1.072 5.578 1.00 53.44 118 THR A CA 1
ATOM 956 C C . THR A 1 118 ? 33.587 -1.228 7.021 1.00 53.44 118 THR A C 1
ATOM 958 O O . THR A 1 118 ? 34.779 -1.143 7.292 1.00 53.44 118 THR A O 1
ATOM 961 N N . LYS A 1 119 ? 32.662 -1.454 7.963 1.00 54.75 119 LYS A N 1
ATOM 962 C CA . LYS A 1 119 ? 32.983 -1.501 9.394 1.00 54.75 119 LYS A CA 1
ATOM 963 C C . LYS A 1 119 ? 33.430 -2.885 9.869 1.00 54.75 119 LYS A C 1
ATOM 965 O O . LYS A 1 119 ? 34.235 -2.960 10.790 1.00 54.75 119 LYS A O 1
ATOM 970 N N . TYR A 1 120 ? 32.912 -3.956 9.269 1.00 49.44 120 TYR A N 1
ATOM 971 C CA . TYR A 1 120 ? 33.105 -5.315 9.790 1.00 49.44 120 TYR A CA 1
ATOM 972 C C . TYR A 1 120 ? 33.630 -6.327 8.764 1.00 49.44 120 TYR A C 1
ATOM 974 O O . TYR A 1 120 ? 34.139 -7.365 9.169 1.00 49.44 120 TYR A O 1
ATOM 982 N N . GLY A 1 121 ? 33.536 -6.046 7.459 1.00 51.16 121 GLY A N 1
ATOM 983 C CA . GLY A 1 121 ? 33.934 -6.981 6.398 1.00 51.16 121 GLY A CA 1
ATOM 984 C C . GLY A 1 121 ? 35.334 -6.757 5.822 1.00 51.16 121 GLY A C 1
ATOM 985 O O . GLY A 1 121 ? 35.686 -7.395 4.841 1.00 51.16 121 GLY A O 1
ATOM 986 N N . GLY A 1 122 ? 36.120 -5.805 6.339 1.00 57.03 122 GLY A N 1
ATOM 987 C CA . GLY A 1 122 ? 37.466 -5.517 5.813 1.00 57.03 122 GLY A CA 1
ATOM 988 C C . GLY A 1 122 ? 37.513 -5.135 4.322 1.00 57.03 122 GLY A C 1
ATOM 989 O O . GLY A 1 122 ? 38.568 -5.231 3.707 1.00 57.03 122 GLY A O 1
ATOM 990 N N . ALA A 1 123 ? 36.379 -4.724 3.739 1.00 51.53 123 ALA A N 1
ATOM 991 C CA . ALA A 1 123 ? 36.186 -4.476 2.306 1.00 51.53 123 ALA A CA 1
ATOM 992 C C . ALA A 1 123 ? 36.365 -5.693 1.362 1.00 51.53 123 ALA A C 1
ATOM 994 O O . ALA A 1 123 ? 36.448 -5.499 0.149 1.00 51.53 123 ALA A O 1
ATOM 995 N N . GLN A 1 124 ? 36.344 -6.936 1.862 1.00 50.78 124 GLN A N 1
ATOM 996 C CA . GLN A 1 124 ? 36.299 -8.145 1.024 1.00 50.78 124 GLN A CA 1
ATOM 997 C C . GLN A 1 124 ? 35.248 -9.148 1.518 1.00 50.78 124 GLN A C 1
ATOM 999 O O . GLN A 1 124 ? 34.959 -9.234 2.707 1.00 50.78 124 GLN A O 1
ATOM 1004 N N . VAL A 1 125 ? 34.650 -9.905 0.593 1.00 49.12 125 VAL A N 1
ATOM 1005 C CA . VAL A 1 125 ? 33.633 -10.923 0.903 1.00 49.12 125 VAL A CA 1
ATOM 1006 C C . VAL A 1 125 ? 34.147 -12.289 0.464 1.00 49.12 125 VAL A C 1
ATOM 1008 O O . VAL A 1 125 ? 34.362 -12.506 -0.727 1.00 49.12 125 VAL A O 1
ATOM 1011 N N . ASP A 1 126 ? 34.335 -13.191 1.426 1.00 48.25 126 ASP A N 1
ATOM 1012 C CA . ASP A 1 126 ? 34.625 -14.605 1.182 1.00 48.25 126 ASP A CA 1
ATOM 1013 C C . ASP A 1 126 ? 33.314 -15.346 0.864 1.00 48.25 126 ASP A C 1
ATOM 1015 O O . ASP A 1 126 ? 32.398 -15.399 1.688 1.00 48.25 126 ASP A O 1
ATOM 1019 N N . TRP A 1 127 ? 33.199 -15.889 -0.351 1.00 53.03 127 TRP A N 1
ATOM 1020 C CA . TRP A 1 127 ? 31.999 -16.562 -0.875 1.00 53.03 127 TRP A CA 1
ATOM 1021 C C . TRP A 1 127 ? 31.854 -18.005 -0.373 1.00 53.03 127 TRP A C 1
ATOM 1023 O O . TRP A 1 127 ? 31.402 -18.873 -1.119 1.00 53.03 127 TRP A O 1
ATOM 1033 N N . GLY A 1 128 ? 32.247 -18.265 0.877 1.00 44.94 128 GLY A N 1
ATOM 1034 C CA . GLY A 1 128 ? 32.266 -19.590 1.488 1.00 44.94 128 GLY A CA 1
ATOM 1035 C C . GLY A 1 128 ? 31.000 -20.409 1.203 1.00 44.94 128 GLY A C 1
ATOM 1036 O O . GLY A 1 128 ? 29.885 -19.892 1.218 1.00 44.94 128 GLY A O 1
ATOM 1037 N N . THR A 1 129 ? 31.201 -21.705 0.968 1.00 48.19 129 THR A N 1
ATOM 1038 C CA . THR A 1 129 ? 30.284 -22.780 0.528 1.00 48.19 129 THR A CA 1
ATOM 1039 C C . THR A 1 129 ? 29.047 -23.055 1.414 1.00 48.19 129 THR A C 1
ATOM 1041 O O . THR A 1 129 ? 28.558 -24.179 1.480 1.00 48.19 129 THR A O 1
ATOM 1044 N N . LYS A 1 130 ? 28.515 -22.052 2.121 1.00 44.00 130 LYS A N 1
ATOM 1045 C CA . LYS A 1 130 ? 27.506 -22.184 3.188 1.00 44.00 130 LYS A CA 1
ATOM 1046 C C . LYS A 1 130 ? 26.088 -21.729 2.824 1.00 44.00 130 LYS A C 1
ATOM 1048 O O . LYS A 1 130 ? 25.279 -21.523 3.723 1.00 44.00 130 LYS A O 1
ATOM 1053 N N . PHE A 1 131 ? 25.755 -21.598 1.545 1.00 48.16 131 PHE A N 1
ATOM 1054 C CA . PHE A 1 131 ? 24.363 -21.428 1.126 1.00 48.16 131 PHE A CA 1
ATOM 1055 C C . PHE A 1 131 ? 23.887 -22.724 0.473 1.00 48.16 131 PHE A C 1
ATOM 1057 O O . PHE A 1 131 ? 24.150 -22.974 -0.700 1.00 48.16 131 PHE A O 1
ATOM 1064 N N . THR A 1 132 ? 23.204 -23.569 1.246 1.00 54.22 132 THR A N 1
ATOM 1065 C CA . THR A 1 132 ? 22.301 -24.578 0.683 1.00 54.22 132 THR A CA 1
ATOM 1066 C C . THR A 1 132 ? 21.216 -23.784 -0.035 1.00 54.22 132 THR A C 1
ATOM 1068 O O . THR A 1 132 ? 20.563 -22.970 0.610 1.00 54.22 132 THR A O 1
ATOM 1071 N N . GLY A 1 133 ? 21.076 -23.915 -1.355 1.00 52.50 133 GLY A N 1
ATOM 1072 C CA . GLY A 1 133 ? 20.182 -23.103 -2.200 1.00 52.50 133 GLY A CA 1
ATOM 1073 C C . GLY A 1 133 ? 18.678 -23.229 -1.908 1.00 52.50 133 GLY A C 1
ATOM 1074 O O . GLY A 1 133 ? 17.863 -22.926 -2.774 1.00 52.50 133 GLY A O 1
ATOM 1075 N N . ASP A 1 134 ? 18.312 -23.668 -0.709 1.00 54.19 134 ASP A N 1
ATOM 1076 C CA . ASP A 1 134 ? 16.954 -23.861 -0.241 1.00 54.19 134 ASP A CA 1
ATOM 1077 C C . ASP A 1 134 ? 16.440 -22.559 0.385 1.00 54.19 134 ASP A C 1
ATOM 1079 O O . ASP A 1 134 ? 16.950 -22.068 1.397 1.00 54.19 134 ASP A O 1
ATOM 1083 N N . LEU A 1 135 ? 15.414 -21.982 -0.239 1.00 45.97 135 LEU A N 1
ATOM 1084 C CA . LEU A 1 135 ? 14.689 -20.841 0.312 1.00 45.97 135 LEU A CA 1
ATOM 1085 C C . LEU A 1 135 ? 13.958 -21.265 1.591 1.00 45.97 135 LEU A C 1
ATOM 1087 O O . LEU A 1 135 ? 13.363 -22.343 1.652 1.00 45.97 135 LEU A O 1
ATOM 1091 N N . GLN A 1 136 ? 13.957 -20.398 2.607 1.00 50.59 136 GLN A N 1
ATOM 1092 C CA . GLN A 1 136 ? 13.131 -20.636 3.789 1.00 50.59 136 GLN A CA 1
ATOM 1093 C C . GLN A 1 136 ? 11.645 -20.689 3.404 1.00 50.59 136 GLN A C 1
ATOM 1095 O O . GLN A 1 136 ? 11.217 -19.944 2.515 1.00 50.59 136 GLN A O 1
ATOM 1100 N N . PRO A 1 137 ? 10.848 -21.548 4.066 1.00 59.00 137 PRO A N 1
ATOM 1101 C CA . PRO A 1 137 ? 9.428 -21.660 3.782 1.00 59.00 137 PRO A CA 1
ATOM 1102 C C . PRO A 1 137 ? 8.748 -20.302 3.959 1.00 59.00 137 PRO A C 1
ATOM 1104 O O . PRO A 1 137 ? 8.913 -19.622 4.973 1.00 59.00 137 PRO A O 1
ATOM 1107 N N . THR A 1 138 ? 7.990 -19.905 2.940 1.00 52.88 138 THR A N 1
ATOM 1108 C CA . THR A 1 138 ? 7.222 -18.664 2.949 1.00 52.88 138 THR A CA 1
ATOM 1109 C C . THR A 1 138 ? 6.181 -18.719 4.076 1.00 52.88 138 THR A C 1
ATOM 1111 O O . THR A 1 138 ? 5.416 -19.686 4.127 1.00 52.88 138 THR A O 1
ATOM 1114 N N . PRO A 1 139 ? 6.129 -17.723 4.983 1.00 69.19 139 PRO A N 1
ATOM 1115 C CA . PRO A 1 139 ? 5.104 -17.657 6.020 1.00 69.19 139 PRO A CA 1
ATOM 1116 C C . PRO A 1 139 ? 3.692 -17.647 5.427 1.00 69.19 139 PRO A C 1
ATOM 1118 O O . PRO A 1 139 ? 3.495 -17.289 4.263 1.00 69.19 139 PRO A O 1
ATOM 1121 N N . ALA A 1 140 ? 2.696 -18.003 6.238 1.00 71.25 140 ALA A N 1
ATOM 1122 C CA . ALA A 1 140 ? 1.304 -17.997 5.802 1.00 71.25 140 ALA A CA 1
ATOM 1123 C C . ALA A 1 140 ? 0.875 -16.593 5.327 1.00 71.25 140 ALA A C 1
ATOM 1125 O O . ALA A 1 140 ? 1.360 -15.573 5.832 1.00 71.25 140 ALA A O 1
ATOM 1126 N N . ARG A 1 141 ? -0.037 -16.528 4.348 1.00 68.06 141 ARG A N 1
ATOM 1127 C CA . ARG A 1 141 ? -0.475 -15.273 3.707 1.00 68.06 141 ARG A CA 1
ATOM 1128 C C . ARG A 1 141 ? -0.959 -14.249 4.730 1.00 68.06 141 ARG A C 1
ATOM 1130 O O . ARG A 1 141 ? -0.702 -13.061 4.573 1.00 68.06 141 ARG A O 1
ATOM 1137 N N . GLU A 1 142 ? -1.622 -14.704 5.781 1.00 68.44 142 GLU A N 1
ATOM 1138 C CA . GLU A 1 142 ? -2.136 -13.877 6.868 1.00 68.44 142 GLU A CA 1
ATOM 1139 C C . GLU A 1 142 ? -0.993 -13.179 7.604 1.00 68.44 142 GLU A C 1
ATOM 1141 O O . GLU A 1 142 ? -1.094 -11.995 7.895 1.00 68.44 142 GLU A O 1
ATOM 1146 N N . GLN A 1 143 ? 0.118 -13.881 7.851 1.00 69.12 143 GLN A N 1
ATOM 1147 C CA . GLN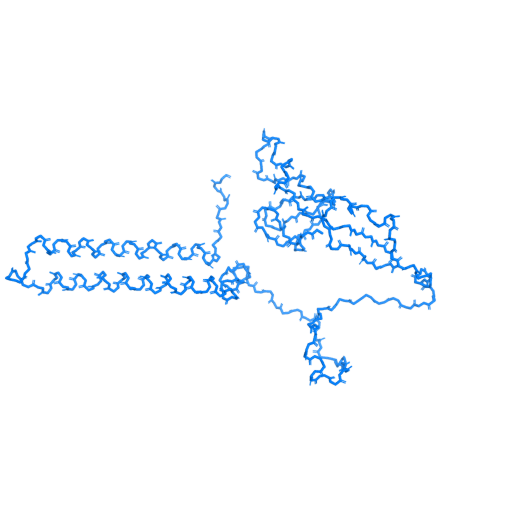 A 1 143 ? 1.301 -13.303 8.494 1.00 69.12 143 GLN A CA 1
ATOM 1148 C C . GLN A 1 143 ? 2.014 -12.310 7.573 1.00 69.12 143 GLN A C 1
ATOM 1150 O O . GLN A 1 143 ? 2.475 -11.269 8.035 1.00 69.12 143 GLN A O 1
ATOM 1155 N N . LEU A 1 144 ? 2.077 -12.607 6.272 1.00 71.56 144 LEU A N 1
ATOM 1156 C CA . LEU A 1 144 ? 2.694 -11.723 5.280 1.00 71.56 144 LEU A CA 1
ATOM 1157 C C . LEU A 1 144 ? 1.886 -10.448 5.024 1.00 71.56 144 LEU A C 1
ATOM 1159 O O . LEU A 1 144 ? 2.469 -9.389 4.807 1.00 71.56 144 LEU A O 1
ATOM 1163 N N . LEU A 1 145 ? 0.556 -10.543 5.013 1.00 76.19 145 LEU A N 1
ATOM 1164 C CA . LEU A 1 145 ? -0.344 -9.430 4.688 1.00 76.19 145 LEU A CA 1
ATOM 1165 C C . LEU A 1 145 ? -0.871 -8.695 5.924 1.00 76.19 145 LEU A C 1
ATOM 1167 O O . LEU A 1 145 ? -1.672 -7.761 5.801 1.00 76.19 145 LEU A O 1
ATOM 1171 N N . ASP A 1 146 ? -0.429 -9.088 7.115 1.00 82.12 146 ASP A N 1
ATOM 1172 C CA . ASP A 1 146 ? -0.772 -8.401 8.346 1.00 82.12 146 ASP A CA 1
ATOM 1173 C C . ASP A 1 146 ? -0.176 -6.990 8.383 1.00 82.12 146 ASP A C 1
ATOM 1175 O O . ASP A 1 146 ? 1.037 -6.764 8.391 1.00 82.12 146 ASP A O 1
ATOM 1179 N N . ARG A 1 147 ? -1.080 -6.002 8.389 1.00 87.56 147 ARG A N 1
ATOM 1180 C CA . ARG A 1 147 ? -0.739 -4.575 8.451 1.00 87.56 147 ARG A CA 1
ATOM 1181 C C . ARG A 1 147 ? -0.014 -4.215 9.740 1.00 87.56 147 ARG A C 1
ATOM 1183 O O . ARG A 1 147 ? 0.722 -3.221 9.760 1.00 87.56 147 ARG A O 1
ATOM 1190 N N . TYR A 1 148 ? -0.216 -4.973 10.815 1.00 89.12 148 TYR A N 1
ATOM 1191 C CA . TYR A 1 148 ? 0.447 -4.692 12.071 1.00 89.12 148 TYR A CA 1
ATOM 1192 C C . TYR A 1 148 ? 1.946 -4.963 11.928 1.00 89.12 148 TYR A C 1
ATOM 1194 O O . TYR A 1 148 ? 2.741 -4.041 12.135 1.00 89.12 148 TYR A O 1
ATOM 1202 N N . TRP A 1 149 ? 2.314 -6.154 11.452 1.00 82.81 149 TRP A N 1
ATOM 1203 C CA . TRP A 1 149 ? 3.708 -6.562 11.247 1.00 82.81 149 TRP A CA 1
ATOM 1204 C C . TRP A 1 149 ? 4.411 -5.824 10.106 1.00 82.81 149 TRP A C 1
ATOM 1206 O O . TRP A 1 149 ? 5.567 -5.427 10.245 1.00 82.81 149 TRP A O 1
ATOM 1216 N N . THR A 1 150 ? 3.723 -5.597 8.988 1.00 82.25 150 THR A N 1
ATOM 1217 C CA . THR A 1 150 ? 4.338 -4.963 7.808 1.00 82.25 150 THR A CA 1
ATOM 1218 C C . THR A 1 150 ? 4.525 -3.454 7.964 1.00 82.25 150 THR A C 1
ATOM 1220 O O . THR A 1 150 ? 5.506 -2.899 7.467 1.00 82.25 150 THR A O 1
ATOM 1223 N N . HIS A 1 151 ? 3.625 -2.771 8.679 1.00 85.44 151 HIS A N 1
ATOM 1224 C CA . HIS A 1 151 ? 3.606 -1.308 8.731 1.00 85.44 151 HIS A CA 1
ATOM 1225 C C . HIS A 1 151 ? 3.493 -0.738 10.146 1.00 85.44 151 HIS A C 1
ATOM 1227 O O . HIS A 1 151 ? 4.305 0.101 10.537 1.00 85.44 151 HIS A O 1
ATOM 1233 N N . THR A 1 152 ? 2.496 -1.169 10.922 1.00 91.56 152 THR A N 1
ATOM 1234 C CA . THR A 1 152 ? 2.128 -0.492 12.180 1.00 91.56 152 THR A CA 1
ATOM 1235 C C . THR A 1 152 ? 3.274 -0.475 13.180 1.00 91.56 152 THR A C 1
ATOM 1237 O O . THR A 1 152 ? 3.524 0.568 13.778 1.00 91.56 152 THR A O 1
ATOM 1240 N N . ILE A 1 153 ? 4.001 -1.585 13.342 1.00 90.12 153 ILE A N 1
ATOM 1241 C CA . ILE A 1 153 ? 5.138 -1.651 14.274 1.00 90.12 153 ILE A CA 1
ATOM 1242 C C . ILE A 1 153 ? 6.341 -0.820 13.817 1.00 90.12 153 ILE A C 1
ATOM 1244 O O . ILE A 1 153 ? 7.076 -0.304 14.656 1.00 90.12 153 ILE A O 1
ATOM 1248 N N . ASN A 1 154 ? 6.506 -0.655 12.504 1.00 85.25 154 ASN A N 1
ATOM 1249 C CA . ASN A 1 154 ? 7.644 0.029 11.891 1.00 85.25 154 ASN A CA 1
ATOM 1250 C C . ASN A 1 154 ? 7.410 1.547 11.763 1.00 85.25 154 ASN A C 1
ATOM 1252 O O . ASN A 1 154 ? 8.356 2.310 11.579 1.00 85.25 154 ASN A O 1
ATOM 1256 N N . CYS A 1 155 ? 6.160 2.007 11.881 1.00 89.06 155 CYS A N 1
ATOM 1257 C CA . CYS A 1 155 ? 5.777 3.413 11.802 1.00 89.06 155 CYS A CA 1
ATOM 1258 C C . CYS A 1 155 ? 5.478 3.990 13.195 1.00 89.06 155 CYS A C 1
ATOM 1260 O O . CYS A 1 155 ? 4.549 3.564 13.881 1.00 89.06 155 CYS A O 1
ATOM 1262 N N . SER A 1 156 ? 6.217 5.023 13.607 1.00 91.44 156 SER A N 1
ATOM 1263 C CA . SER A 1 156 ? 6.073 5.635 14.939 1.00 91.44 156 SER A CA 1
ATOM 1264 C C . SER A 1 156 ? 4.686 6.241 15.189 1.00 91.44 156 SER A C 1
ATOM 1266 O O . SER A 1 156 ? 4.176 6.164 16.307 1.00 91.44 156 SER A O 1
ATOM 1268 N N . SER A 1 157 ? 4.058 6.810 14.157 1.00 94.94 157 SER A N 1
ATOM 1269 C CA . SER A 1 157 ? 2.709 7.380 14.238 1.00 94.94 157 SER A CA 1
ATOM 1270 C C . SER A 1 157 ? 1.655 6.290 14.442 1.00 94.94 157 SER A C 1
ATOM 1272 O O . SER A 1 157 ? 0.892 6.333 15.409 1.00 94.94 157 SER A O 1
ATOM 1274 N N . CYS A 1 158 ? 1.667 5.260 13.590 1.00 93.44 158 CYS A N 1
ATOM 1275 C CA . CYS A 1 158 ? 0.711 4.155 13.650 1.00 93.44 158 CYS A CA 1
ATOM 1276 C C . CYS A 1 158 ? 0.890 3.312 14.917 1.00 93.44 158 CYS A C 1
ATOM 1278 O O . CYS A 1 158 ? -0.097 2.990 15.571 1.00 93.44 158 CYS A O 1
ATOM 1280 N N . SER A 1 159 ? 2.133 3.026 15.316 1.00 94.00 159 SER A N 1
ATOM 1281 C CA . SER A 1 159 ? 2.448 2.319 16.563 1.00 94.00 159 SER A CA 1
ATOM 1282 C C . SER A 1 159 ? 1.941 3.081 17.789 1.00 94.00 159 SER A C 1
ATOM 1284 O O . SER A 1 159 ? 1.356 2.489 18.699 1.00 94.00 159 SER A O 1
ATOM 1286 N N . ARG A 1 160 ? 2.107 4.413 17.812 1.00 96.69 160 ARG A N 1
ATOM 1287 C CA . ARG A 1 160 ? 1.592 5.256 18.898 1.00 96.69 160 ARG A CA 1
ATOM 1288 C C . ARG A 1 160 ? 0.066 5.254 18.924 1.00 96.69 160 ARG A C 1
ATOM 1290 O O . ARG A 1 160 ? -0.500 5.016 19.984 1.00 96.69 160 ARG A O 1
ATOM 1297 N N . ALA A 1 161 ? -0.583 5.452 17.777 1.00 96.19 161 ALA A N 1
ATOM 1298 C CA . ALA A 1 161 ? -2.040 5.411 17.670 1.00 96.19 161 ALA A CA 1
ATOM 1299 C C . ALA A 1 161 ? -2.605 4.058 18.133 1.00 96.19 161 ALA A C 1
ATOM 1301 O O . ALA A 1 161 ? -3.508 4.028 18.965 1.00 96.19 161 ALA A O 1
ATOM 1302 N N . TYR A 1 162 ? -2.022 2.946 17.673 1.00 96.94 162 TYR A N 1
ATOM 1303 C CA . TYR A 1 162 ? -2.403 1.597 18.087 1.00 96.94 162 TYR A CA 1
ATOM 1304 C C . TYR A 1 162 ? -2.325 1.430 19.610 1.00 96.94 162 TYR A C 1
ATOM 1306 O O . TYR A 1 162 ? -3.298 1.009 20.235 1.00 96.94 162 TYR A O 1
ATOM 1314 N N . LYS A 1 163 ? -1.205 1.820 20.234 1.00 96.56 163 LYS A N 1
ATOM 1315 C CA . LYS A 1 163 ? -1.036 1.739 21.695 1.00 96.56 163 LYS A CA 1
ATOM 1316 C C . LYS A 1 163 ? -2.044 2.614 22.439 1.00 96.56 163 LYS A C 1
ATOM 1318 O O . LYS A 1 163 ? -2.669 2.140 23.380 1.00 96.56 163 LYS A O 1
ATOM 1323 N N . SER A 1 164 ? -2.231 3.861 22.011 1.00 97.25 164 SER A N 1
ATOM 1324 C CA . SER A 1 164 ? -3.176 4.786 22.645 1.00 97.25 164 SER A CA 1
ATOM 1325 C C . SER A 1 164 ? -4.620 4.283 22.575 1.00 97.25 164 SER A C 1
ATOM 1327 O O . SER A 1 164 ? -5.337 4.376 23.567 1.00 97.25 164 SER A O 1
ATOM 1329 N N . LEU A 1 165 ? -5.038 3.709 21.444 1.00 97.50 165 LEU A N 1
ATOM 1330 C CA . LEU A 1 165 ? -6.383 3.147 21.291 1.00 97.50 165 LEU A CA 1
ATOM 1331 C C . LEU A 1 165 ? -6.581 1.890 22.150 1.00 97.50 165 LEU A C 1
ATOM 1333 O O . LEU A 1 165 ? -7.622 1.761 22.786 1.00 97.50 165 LEU A O 1
ATOM 1337 N N . ASN A 1 166 ? -5.577 1.011 22.241 1.00 96.62 166 ASN A N 1
ATOM 1338 C CA . ASN A 1 166 ? -5.629 -0.155 23.134 1.00 96.62 166 ASN A CA 1
ATOM 1339 C C . ASN A 1 166 ? -5.712 0.259 24.615 1.00 96.62 166 ASN A C 1
ATOM 1341 O O . ASN A 1 166 ? -6.481 -0.313 25.382 1.00 96.62 166 ASN A O 1
ATOM 1345 N N . VAL A 1 167 ? -4.963 1.289 25.024 1.00 97.88 167 VAL A N 1
ATOM 1346 C CA . VAL A 1 167 ? -5.059 1.842 26.386 1.00 97.88 167 VAL A CA 1
ATOM 1347 C C . VAL A 1 167 ? -6.459 2.406 26.646 1.00 97.88 167 VAL A C 1
ATOM 1349 O O . VAL A 1 167 ? -7.030 2.152 27.704 1.00 97.88 167 VAL A O 1
ATOM 1352 N N . LEU A 1 168 ? -7.040 3.125 25.680 1.00 97.81 168 LEU A N 1
ATOM 1353 C CA . LEU A 1 168 ? -8.401 3.650 25.790 1.00 97.81 168 LEU A CA 1
ATOM 1354 C C . LEU A 1 168 ? -9.446 2.531 25.929 1.00 97.81 168 LEU A C 1
ATOM 1356 O O . LEU A 1 168 ? -10.347 2.652 26.757 1.00 97.81 168 LEU A O 1
ATOM 1360 N N . GLU A 1 169 ? -9.311 1.439 25.171 1.00 97.50 169 GLU A N 1
ATOM 1361 C CA . GLU A 1 169 ? -10.186 0.264 25.283 1.00 97.50 169 GLU A CA 1
ATOM 1362 C C . GLU A 1 169 ? -10.174 -0.309 26.707 1.00 97.50 169 GLU A C 1
ATOM 1364 O O . GLU A 1 169 ? -11.237 -0.524 27.295 1.00 97.50 169 GLU A O 1
ATOM 1369 N N . ILE A 1 170 ? -8.985 -0.488 27.289 1.00 97.12 170 ILE A N 1
ATOM 1370 C CA . ILE A 1 170 ? -8.822 -1.001 28.657 1.00 97.12 170 ILE A CA 1
ATOM 1371 C C . ILE A 1 170 ? -9.431 -0.032 29.679 1.00 97.12 170 ILE A C 1
ATOM 1373 O O . ILE A 1 170 ? -10.154 -0.458 30.580 1.00 97.12 170 ILE A O 1
ATOM 1377 N N . ILE A 1 171 ? -9.197 1.276 29.531 1.00 98.06 171 ILE A N 1
ATOM 1378 C CA . ILE A 1 171 ? -9.769 2.296 30.426 1.00 98.06 171 ILE A CA 1
ATOM 1379 C C . ILE A 1 171 ? -11.301 2.250 30.395 1.00 98.06 171 ILE A C 1
ATOM 1381 O O . ILE A 1 171 ? -11.933 2.272 31.451 1.00 98.06 171 ILE A O 1
ATOM 1385 N N . MET A 1 172 ? -11.910 2.136 29.211 1.00 97.50 172 MET A N 1
ATOM 1386 C CA . MET A 1 172 ? -13.367 2.021 29.079 1.00 97.50 172 MET A CA 1
ATOM 1387 C C . MET A 1 172 ? -13.915 0.782 29.803 1.00 97.50 172 MET A C 1
ATOM 1389 O O . MET A 1 172 ? -14.955 0.866 30.457 1.00 97.50 172 MET A O 1
ATOM 1393 N N . GLN A 1 173 ? -13.210 -0.351 29.741 1.00 97.50 173 GLN A N 1
ATOM 1394 C CA . GLN A 1 173 ? -13.602 -1.567 30.462 1.00 97.50 173 GLN A CA 1
ATOM 1395 C C . GLN A 1 173 ? -13.493 -1.394 31.982 1.00 97.50 173 GLN A C 1
ATOM 1397 O O . GLN A 1 173 ? -14.415 -1.772 32.707 1.00 97.50 173 GLN A O 1
ATOM 1402 N N . ILE A 1 174 ? -12.416 -0.768 32.469 1.00 97.94 174 ILE A N 1
ATOM 1403 C CA . ILE A 1 174 ? -12.236 -0.474 33.899 1.00 97.94 174 ILE A CA 1
ATOM 1404 C C . ILE A 1 174 ? -13.362 0.431 34.407 1.00 97.94 174 ILE A C 1
ATOM 1406 O O . ILE A 1 174 ? -13.955 0.132 35.442 1.00 97.94 174 ILE A O 1
ATOM 1410 N N . ILE A 1 175 ? -13.700 1.494 33.667 1.00 97.56 175 ILE A N 1
ATOM 1411 C CA . ILE A 1 175 ? -14.809 2.396 34.018 1.00 97.56 175 ILE A CA 1
ATOM 1412 C C . ILE A 1 175 ? -16.122 1.615 34.084 1.00 97.56 175 ILE A C 1
ATOM 1414 O O . ILE A 1 175 ? -16.851 1.741 35.063 1.00 97.56 175 ILE A O 1
ATOM 1418 N N . SER A 1 176 ? -16.396 0.751 33.102 1.00 97.62 176 SER A N 1
ATOM 1419 C CA . SER A 1 176 ? -17.605 -0.078 33.102 1.00 97.62 176 SER A CA 1
ATOM 1420 C C . SER A 1 176 ? -17.717 -0.950 34.355 1.00 97.62 17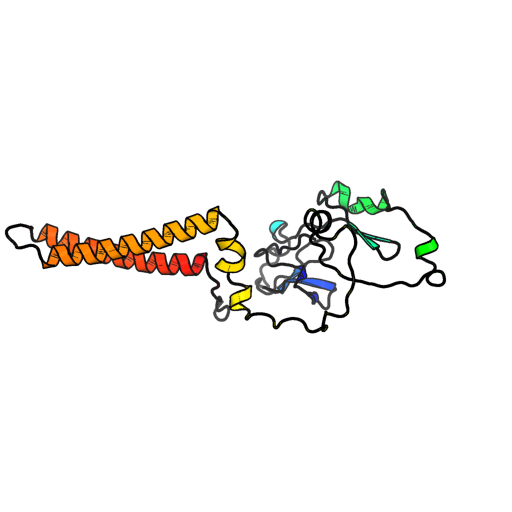6 SER A C 1
ATOM 1422 O O . SER A 1 176 ? -18.769 -0.976 34.994 1.00 97.62 176 SER A O 1
ATOM 1424 N N . VAL A 1 177 ? -16.653 -1.671 34.715 1.00 97.31 177 VAL A N 1
ATOM 1425 C CA . VAL A 1 177 ? -16.656 -2.566 35.884 1.00 97.31 177 VAL A CA 1
ATOM 1426 C C . VAL A 1 177 ? -16.765 -1.766 37.182 1.00 97.31 177 VAL A C 1
ATOM 1428 O O . VAL A 1 177 ? -17.563 -2.114 38.054 1.00 97.31 177 VAL A O 1
ATOM 1431 N N . ALA A 1 178 ? -16.020 -0.664 37.297 1.00 97.31 178 ALA A N 1
ATOM 1432 C CA . ALA A 1 178 ? -16.059 0.207 38.466 1.00 97.31 178 ALA A CA 1
ATOM 1433 C C . ALA A 1 178 ? -17.452 0.820 38.676 1.00 97.31 178 ALA A C 1
ATOM 1435 O O . ALA A 1 178 ? -17.963 0.805 39.794 1.00 97.31 178 ALA A O 1
ATOM 1436 N N . SER A 1 179 ? -18.105 1.298 37.612 1.00 95.81 179 SER A N 1
ATOM 1437 C CA . SER A 1 179 ? -19.453 1.872 37.689 1.00 95.81 179 SER A CA 1
ATOM 1438 C C . SER A 1 179 ? -20.498 0.856 38.16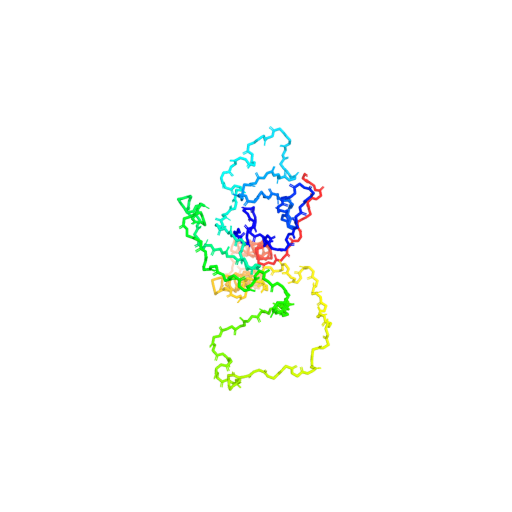0 1.00 95.81 179 SER A C 1
ATOM 1440 O O . SER A 1 179 ? -21.330 1.203 38.997 1.00 95.81 179 SER A O 1
ATOM 1442 N N . ILE A 1 180 ? -20.432 -0.401 37.700 1.00 95.62 180 ILE A N 1
ATOM 1443 C CA . ILE A 1 180 ? -21.318 -1.478 38.183 1.00 95.62 180 ILE A CA 1
ATOM 1444 C C . ILE A 1 180 ? -21.041 -1.784 39.659 1.00 95.62 180 ILE A C 1
ATOM 1446 O O . ILE A 1 180 ? -21.978 -1.887 40.450 1.00 95.62 180 ILE A O 1
ATOM 1450 N N . GLY A 1 181 ? -19.764 -1.883 40.043 1.00 94.62 181 GLY A N 1
ATOM 1451 C CA . GLY A 1 181 ? -19.363 -2.132 41.429 1.00 94.62 181 GLY A CA 1
ATOM 1452 C C . GLY A 1 181 ? -19.867 -1.052 42.388 1.00 94.62 181 GLY A C 1
ATOM 1453 O O . GLY A 1 181 ? -20.449 -1.370 43.424 1.00 94.62 181 GLY A O 1
ATOM 1454 N N . ILE A 1 182 ? -19.727 0.224 42.014 1.00 94.25 182 ILE A N 1
ATOM 1455 C CA . ILE A 1 182 ? -20.242 1.357 42.796 1.00 94.25 182 ILE A CA 1
ATOM 1456 C C . ILE A 1 182 ? -21.770 1.301 42.873 1.00 94.25 182 ILE A C 1
ATOM 1458 O O . ILE A 1 182 ? -22.330 1.428 43.962 1.00 94.25 182 ILE A O 1
ATOM 1462 N N . ALA A 1 183 ? -22.449 1.067 41.744 1.00 93.12 183 ALA A N 1
ATOM 1463 C CA . ALA A 1 183 ? -23.906 1.021 41.702 1.00 93.12 183 ALA A CA 1
ATOM 1464 C C . ALA A 1 183 ? -24.493 -0.079 42.608 1.00 93.12 183 ALA A C 1
ATOM 1466 O O . ALA A 1 183 ? -25.531 0.141 43.241 1.00 93.12 183 ALA A O 1
ATOM 1467 N N . ALA A 1 184 ? -23.812 -1.228 42.686 1.00 92.25 184 ALA A N 1
ATOM 1468 C CA . ALA A 1 184 ? -24.204 -2.377 43.496 1.00 92.25 184 ALA A CA 1
ATOM 1469 C C . ALA A 1 184 ? -23.856 -2.225 44.988 1.00 92.25 184 ALA A C 1
ATOM 1471 O O . ALA A 1 184 ? -24.628 -2.661 45.838 1.00 92.25 184 ALA A O 1
ATOM 1472 N N . ALA A 1 185 ? -22.712 -1.614 45.320 1.00 93.06 185 ALA A N 1
ATOM 1473 C CA . ALA A 1 185 ? -22.226 -1.527 46.699 1.00 93.06 185 ALA A CA 1
ATOM 1474 C C . ALA A 1 185 ? -22.792 -0.335 47.493 1.00 93.06 185 ALA A C 1
ATOM 1476 O O . ALA A 1 185 ? -22.883 -0.403 48.722 1.00 93.06 185 ALA A O 1
ATOM 1477 N N . ALA A 1 186 ? -23.156 0.771 46.833 1.00 91.31 186 ALA A N 1
ATOM 1478 C CA . ALA A 1 186 ? -23.646 1.953 47.540 1.00 91.31 186 ALA A CA 1
ATOM 1479 C C . ALA A 1 186 ? -25.054 1.733 48.112 1.00 91.31 186 ALA A C 1
ATOM 1481 O O . ALA A 1 186 ? -25.975 1.300 47.417 1.00 91.31 186 ALA A O 1
ATOM 1482 N N . LYS A 1 187 ? -25.226 2.085 49.389 1.00 87.75 187 LYS A N 1
ATOM 1483 C CA . LYS A 1 187 ? -26.507 2.032 50.106 1.00 87.75 187 LYS A CA 1
ATOM 1484 C C . LYS A 1 187 ? -27.446 3.146 49.632 1.00 87.75 187 LYS A C 1
ATOM 1486 O O . LYS A 1 187 ? -26.994 4.190 49.169 1.00 87.75 187 LYS A O 1
ATOM 1491 N N . GLU A 1 188 ? -28.750 2.952 49.816 1.00 81.44 188 GLU A N 1
ATOM 1492 C CA . GLU A 1 188 ? -29.784 3.925 49.412 1.00 81.44 188 GLU A CA 1
ATOM 1493 C C . GLU A 1 188 ? -29.648 5.285 50.110 1.00 81.44 188 GLU A C 1
ATOM 1495 O O . GLU A 1 188 ? -29.983 6.312 49.533 1.00 81.44 188 GLU A O 1
ATOM 1500 N N . SER A 1 189 ? -29.081 5.313 51.319 1.00 81.25 189 SER A N 1
ATOM 1501 C CA . SER A 1 189 ? -28.801 6.555 52.047 1.00 81.25 189 SER A CA 1
ATOM 1502 C C . SER A 1 189 ? -27.656 7.383 51.453 1.00 81.25 189 SER A C 1
ATOM 1504 O O . SER A 1 189 ? -27.517 8.554 51.790 1.00 81.25 189 SER A O 1
ATOM 1506 N N . VAL A 1 190 ? -26.818 6.782 50.602 1.00 83.25 190 VAL A N 1
ATOM 1507 C CA . VAL A 1 190 ? -25.616 7.409 50.025 1.00 83.25 190 VAL A CA 1
ATOM 1508 C C . VAL A 1 190 ? -25.836 7.801 48.564 1.00 83.25 190 VAL A C 1
ATOM 1510 O O . VAL A 1 190 ? -25.197 8.726 48.071 1.00 83.25 190 VAL A O 1
ATOM 1513 N N . MET A 1 191 ? -26.732 7.114 47.855 1.00 87.69 191 MET A N 1
ATOM 1514 C CA . MET A 1 191 ? -26.902 7.288 46.417 1.00 87.69 191 MET A CA 1
ATOM 1515 C C . MET A 1 191 ? -28.374 7.242 46.022 1.00 87.69 191 MET A C 1
ATOM 1517 O O . MET A 1 191 ? -29.076 6.271 46.303 1.00 87.69 191 MET A O 1
ATOM 1521 N N . SER A 1 192 ? -28.825 8.279 45.314 1.00 91.94 192 SER A N 1
ATOM 1522 C CA . SER A 1 192 ? -30.186 8.328 44.787 1.00 91.94 192 SER A CA 1
ATOM 1523 C C . SER A 1 192 ? -30.410 7.255 43.719 1.00 91.94 192 SER A C 1
ATOM 1525 O O . SER A 1 192 ? -29.491 6.848 43.003 1.00 91.94 192 SER A O 1
ATOM 1527 N N . ILE A 1 193 ? -31.664 6.834 43.562 1.00 89.00 193 ILE A N 1
ATOM 1528 C CA . ILE A 1 193 ? -32.071 5.875 42.526 1.00 89.00 193 ILE A CA 1
ATOM 1529 C C . ILE A 1 193 ? -31.687 6.385 41.126 1.00 89.00 193 ILE A C 1
ATOM 1531 O O . ILE A 1 193 ? -31.167 5.625 40.312 1.00 89.00 193 ILE A O 1
ATOM 1535 N N . ALA A 1 194 ? -31.864 7.686 40.866 1.00 92.19 194 ALA A N 1
ATOM 1536 C CA . ALA A 1 194 ? -31.454 8.311 39.611 1.00 92.19 194 ALA A CA 1
ATOM 1537 C C . ALA A 1 194 ? -29.936 8.204 39.378 1.00 92.19 194 ALA A C 1
ATOM 1539 O O . ALA A 1 194 ? -29.511 7.837 38.287 1.00 92.19 194 ALA A O 1
ATOM 1540 N N . ALA A 1 195 ? -29.112 8.450 40.404 1.00 93.19 195 ALA A N 1
ATOM 1541 C CA . ALA A 1 195 ? -27.660 8.297 40.304 1.00 93.19 195 ALA A CA 1
ATOM 1542 C C . ALA A 1 195 ? -27.244 6.835 40.064 1.00 93.19 195 ALA A C 1
ATOM 1544 O O . ALA A 1 195 ? -26.359 6.576 39.246 1.00 93.19 195 ALA A O 1
ATOM 1545 N N . ARG A 1 196 ? -27.923 5.873 40.708 1.00 92.44 196 ARG A N 1
ATOM 1546 C CA . ARG A 1 196 ? -27.691 4.435 40.497 1.00 92.44 196 ARG A CA 1
ATOM 1547 C C . ARG A 1 196 ? -27.977 4.033 39.046 1.00 92.44 196 ARG A C 1
ATOM 1549 O O . ARG A 1 196 ? -27.144 3.371 38.430 1.00 92.44 196 ARG A O 1
ATOM 1556 N N . TYR A 1 197 ? -29.097 4.479 38.472 1.00 94.38 197 TYR A N 1
ATOM 1557 C CA . TYR A 1 197 ? -29.413 4.216 37.063 1.00 94.38 197 TYR A CA 1
ATOM 1558 C C . TYR A 1 197 ? -28.439 4.899 36.097 1.00 94.38 197 TYR A C 1
ATOM 1560 O O . TYR A 1 197 ? -28.024 4.272 35.122 1.00 94.38 197 TYR A O 1
ATOM 1568 N N . SER A 1 198 ? -28.004 6.128 36.384 1.00 95.69 198 SER A N 1
ATOM 1569 C CA . SER A 1 198 ? -26.994 6.820 35.574 1.00 95.69 198 SER A CA 1
ATOM 1570 C C . SER A 1 198 ? -25.653 6.079 35.543 1.00 95.69 198 SER A C 1
ATOM 1572 O O . SER A 1 198 ? -25.043 5.979 34.481 1.00 95.69 198 SER A O 1
ATOM 1574 N N . LEU A 1 199 ? -25.205 5.511 36.671 1.00 95.81 199 LEU A N 1
ATOM 1575 C CA . LEU A 1 199 ? -23.977 4.704 36.721 1.00 95.81 199 LEU A CA 1
ATOM 1576 C C . LEU A 1 199 ? -24.097 3.403 35.925 1.00 95.81 199 LEU A C 1
ATOM 1578 O O . LEU A 1 199 ? -23.167 3.037 35.209 1.00 95.81 199 LEU A O 1
ATOM 1582 N N . VAL A 1 200 ? -25.241 2.719 36.011 1.00 95.81 200 VAL A N 1
ATOM 1583 C CA . VAL A 1 200 ? -25.493 1.505 35.216 1.00 95.81 200 VAL A CA 1
ATOM 1584 C C . VAL A 1 200 ? -25.520 1.836 33.723 1.00 95.81 200 VAL A C 1
ATOM 1586 O O . VAL A 1 200 ? -24.916 1.126 32.921 1.00 95.81 200 VAL A O 1
ATOM 1589 N N . PHE A 1 201 ? -26.161 2.939 33.339 1.00 97.38 201 PHE A N 1
ATOM 1590 C CA . PHE A 1 201 ? -26.191 3.389 31.950 1.00 97.38 201 PHE A CA 1
ATOM 1591 C C . PHE A 1 201 ? -24.795 3.755 31.427 1.00 97.38 201 PHE A C 1
ATOM 1593 O O . PHE A 1 201 ? -24.412 3.316 30.341 1.00 97.38 201 PHE A O 1
ATOM 1600 N N . LEU A 1 202 ? -24.002 4.489 32.217 1.00 97.56 202 LEU A N 1
ATOM 1601 C CA . LEU A 1 202 ? -22.607 4.796 31.894 1.00 97.56 202 LEU A CA 1
ATOM 1602 C C . LEU A 1 202 ? -21.787 3.516 31.694 1.00 97.56 202 LEU A C 1
ATOM 1604 O O . LEU A 1 202 ? -21.039 3.420 30.722 1.00 97.56 202 LEU A O 1
ATOM 1608 N N . ALA A 1 203 ? -21.966 2.517 32.562 1.00 97.88 203 ALA A N 1
ATOM 1609 C CA . ALA A 1 203 ? -21.275 1.241 32.434 1.00 97.88 203 ALA A CA 1
ATOM 1610 C C . ALA A 1 203 ? -21.591 0.545 31.104 1.00 97.88 203 ALA A C 1
ATOM 1612 O O . ALA A 1 203 ? -20.679 0.143 30.382 1.00 97.88 203 ALA A O 1
ATOM 1613 N N . LEU A 1 204 ? -22.875 0.464 30.740 1.00 97.75 204 LEU A N 1
ATOM 1614 C CA . LEU A 1 204 ? -23.305 -0.134 29.475 1.00 97.75 204 LEU A CA 1
ATOM 1615 C C . LEU A 1 204 ? -22.729 0.612 28.267 1.00 97.75 204 LEU A C 1
ATOM 1617 O O . LEU A 1 204 ? -22.229 -0.025 27.339 1.00 97.75 204 LEU A O 1
ATOM 1621 N N . LEU A 1 205 ? -22.747 1.947 28.283 1.00 98.06 205 LEU A N 1
ATOM 1622 C CA . LEU A 1 205 ? -22.160 2.750 27.210 1.00 98.06 205 LEU A CA 1
ATOM 1623 C C . LEU A 1 205 ? -20.652 2.529 27.085 1.00 98.06 205 LEU A C 1
ATOM 1625 O O . LEU A 1 205 ? -20.167 2.303 25.977 1.00 98.06 205 LEU A O 1
ATOM 1629 N N . CYS A 1 206 ? -19.912 2.544 28.196 1.00 98.00 206 CYS A N 1
ATOM 1630 C CA . CYS A 1 206 ? -18.472 2.285 28.195 1.00 98.00 206 CYS A CA 1
ATOM 1631 C C . CYS A 1 206 ? -18.149 0.876 27.686 1.00 98.00 206 CYS A C 1
ATOM 1633 O O . CYS A 1 206 ? -17.236 0.711 26.874 1.00 98.00 206 CYS A O 1
ATOM 1635 N N . PHE A 1 207 ? -18.924 -0.135 28.087 1.00 97.88 207 PHE A N 1
ATOM 1636 C CA . PHE A 1 207 ? -18.758 -1.496 27.587 1.00 97.88 207 PHE A CA 1
ATOM 1637 C C . PHE A 1 207 ? -18.998 -1.579 26.076 1.00 97.88 207 PHE A C 1
ATOM 1639 O O . PHE A 1 207 ? -18.145 -2.083 25.342 1.00 97.88 207 PHE A O 1
ATOM 1646 N N . MET A 1 208 ? -20.113 -1.032 25.585 1.00 97.75 208 MET A N 1
ATOM 1647 C CA . MET A 1 208 ? -20.437 -1.037 24.155 1.00 97.75 208 MET A CA 1
ATOM 1648 C C . MET A 1 208 ? -19.400 -0.267 23.329 1.00 97.75 208 MET A C 1
ATOM 1650 O O . MET A 1 208 ? -18.960 -0.760 22.287 1.00 97.75 208 MET A O 1
ATOM 1654 N N . ALA A 1 209 ? -18.950 0.891 23.820 1.00 97.50 209 ALA A N 1
ATOM 1655 C CA . ALA A 1 209 ? -17.887 1.673 23.199 1.00 97.50 209 ALA A CA 1
ATOM 1656 C C . ALA A 1 209 ? -16.566 0.891 23.142 1.00 97.50 209 ALA A C 1
ATOM 1658 O O . ALA A 1 209 ? -15.928 0.870 22.092 1.00 97.50 209 ALA A O 1
ATOM 1659 N N . SER A 1 210 ? -16.196 0.173 24.211 1.00 97.75 210 SER A N 1
ATOM 1660 C CA . SER A 1 210 ? -14.988 -0.665 24.223 1.00 97.75 210 SER A CA 1
ATOM 1661 C C . SER A 1 210 ? -15.057 -1.790 23.186 1.00 97.75 210 SER A C 1
ATOM 1663 O O . SER A 1 210 ? -14.097 -2.023 22.456 1.00 97.75 210 SER A O 1
ATOM 1665 N N . ARG A 1 211 ? -16.217 -2.447 23.033 1.00 97.75 211 ARG A N 1
ATOM 1666 C CA . ARG A 1 211 ? -16.409 -3.521 22.045 1.00 97.75 211 ARG A CA 1
ATOM 1667 C C . ARG A 1 211 ? -16.355 -3.005 20.617 1.00 97.75 211 ARG A C 1
ATOM 1669 O O . ARG A 1 211 ? -15.792 -3.666 19.742 1.00 97.75 211 ARG A O 1
ATOM 1676 N N . TRP A 1 212 ? -16.939 -1.835 20.381 1.00 97.38 212 TRP A N 1
ATOM 1677 C CA . TRP A 1 212 ? -16.832 -1.157 19.098 1.00 97.38 212 TRP A CA 1
ATOM 1678 C C . TRP A 1 212 ? -15.378 -0.779 18.795 1.00 97.38 212 TRP A C 1
ATOM 1680 O O . TRP A 1 212 ? -14.886 -1.087 17.709 1.00 97.38 212 TRP A O 1
ATOM 1690 N N . LEU A 1 213 ? -14.676 -0.197 19.771 1.00 96.81 213 LEU A N 1
ATOM 1691 C CA . LEU A 1 213 ? -13.286 0.227 19.636 1.00 96.81 213 LEU A CA 1
ATOM 1692 C C . LEU A 1 213 ? -12.359 -0.961 19.356 1.00 96.81 213 LEU A C 1
ATOM 1694 O O . LEU A 1 213 ? -11.555 -0.887 18.436 1.00 96.81 213 LEU A O 1
ATOM 1698 N N . SER A 1 214 ? -12.545 -2.080 20.053 1.00 96.31 214 SER A N 1
ATOM 1699 C CA . SER A 1 214 ? -11.815 -3.332 19.820 1.00 96.31 214 SER A CA 1
ATOM 1700 C C . SER A 1 214 ? -11.954 -3.812 18.370 1.00 96.31 214 SER A C 1
ATOM 1702 O O . SER A 1 214 ? -10.970 -4.064 17.670 1.00 96.31 214 SER A O 1
ATOM 1704 N N . LYS A 1 215 ? -13.193 -3.843 17.850 1.00 94.88 215 LYS A N 1
ATOM 1705 C CA . LYS A 1 215 ? -13.453 -4.193 16.444 1.00 94.88 215 LYS A CA 1
ATOM 1706 C C . LYS A 1 215 ? -12.845 -3.184 15.472 1.00 94.88 215 LYS A C 1
ATOM 1708 O O . LYS A 1 215 ? -12.365 -3.578 14.410 1.00 94.88 215 LYS A O 1
ATOM 1713 N N . PHE A 1 216 ? -12.879 -1.898 15.810 1.00 94.75 216 PHE A N 1
ATOM 1714 C CA . PHE A 1 216 ? -12.271 -0.842 15.010 1.00 94.75 216 PHE A CA 1
ATOM 1715 C C . PHE A 1 216 ? -10.743 -0.984 14.948 1.00 94.75 216 PHE A C 1
ATOM 1717 O O . PHE A 1 216 ? -10.179 -0.926 13.853 1.00 94.75 216 PHE A O 1
ATOM 1724 N N . ILE A 1 217 ? -10.084 -1.229 16.087 1.00 94.38 217 ILE A N 1
ATOM 1725 C CA . ILE A 1 217 ? -8.640 -1.480 16.174 1.00 94.38 217 ILE A CA 1
ATOM 1726 C C . ILE A 1 217 ? -8.289 -2.694 15.313 1.00 94.38 217 ILE A C 1
ATOM 1728 O O . ILE A 1 217 ? -7.431 -2.593 14.437 1.00 94.38 217 ILE A O 1
ATOM 1732 N N . TYR A 1 218 ? -9.008 -3.806 15.483 1.00 91.44 218 TYR A N 1
ATOM 1733 C CA . TYR A 1 218 ? -8.751 -5.020 14.714 1.00 91.44 218 TYR A CA 1
ATOM 1734 C C . TYR A 1 218 ? -8.862 -4.782 13.201 1.00 91.44 218 TYR A C 1
ATOM 1736 O O . TYR A 1 218 ? -7.920 -5.047 12.459 1.00 91.44 218 TYR A O 1
ATOM 1744 N N . LYS A 1 219 ? -9.963 -4.180 12.732 1.00 88.38 219 LYS A N 1
ATOM 1745 C CA . LYS A 1 219 ? -10.159 -3.902 11.297 1.00 88.38 219 LYS A CA 1
ATOM 1746 C C . LYS A 1 219 ? -9.129 -2.933 10.714 1.00 88.38 219 LYS A C 1
ATOM 1748 O O . LYS A 1 219 ? -8.781 -3.049 9.535 1.00 88.38 219 LYS A O 1
ATOM 1753 N N . SER A 1 220 ? -8.668 -1.971 11.510 1.00 89.56 220 SER A N 1
ATOM 1754 C CA . SER A 1 220 ? -7.750 -0.925 11.051 1.00 89.56 220 SER A CA 1
ATOM 1755 C C . SER A 1 220 ? -6.308 -1.421 10.982 1.00 89.56 220 SER A C 1
ATOM 1757 O O . SER A 1 220 ? -5.627 -1.187 9.981 1.00 89.56 220 SER A O 1
ATOM 1759 N N . PHE A 1 221 ? -5.856 -2.140 12.012 1.00 92.50 221 PHE A N 1
ATOM 1760 C CA . PHE A 1 221 ? -4.441 -2.460 12.197 1.00 92.50 221 PHE A CA 1
ATOM 1761 C C . PHE A 1 221 ? -4.064 -3.902 11.846 1.00 92.50 221 PHE A C 1
ATOM 1763 O O . PHE A 1 221 ? -2.893 -4.129 11.565 1.00 92.50 221 PHE A O 1
ATOM 1770 N N . HIS A 1 222 ? -5.007 -4.846 11.787 1.00 88.12 222 HIS A N 1
ATOM 1771 C CA . HIS A 1 222 ? -4.722 -6.246 11.452 1.00 88.12 222 HIS A CA 1
ATOM 1772 C C . HIS A 1 222 ? -5.189 -6.640 10.050 1.00 88.12 222 HIS A C 1
ATOM 1774 O O . HIS A 1 222 ? -6.011 -5.959 9.418 1.00 88.12 222 HIS A O 1
ATOM 1780 N N . PHE A 1 223 ? -4.644 -7.754 9.549 1.00 81.06 223 PHE A N 1
ATOM 1781 C CA . PHE A 1 223 ? -5.198 -8.413 8.370 1.00 81.06 223 PHE A CA 1
ATOM 1782 C C . PHE A 1 223 ? -6.623 -8.895 8.662 1.00 81.06 223 PHE A C 1
ATOM 1784 O O . PHE A 1 223 ? -6.890 -9.541 9.670 1.00 81.06 223 PHE A O 1
ATOM 1791 N N . HIS A 1 224 ? -7.538 -8.583 7.753 1.00 73.31 224 HIS A N 1
ATOM 1792 C CA . HIS A 1 224 ? -8.867 -9.169 7.719 1.00 73.31 224 HIS A CA 1
ATOM 1793 C C . HIS A 1 224 ? -9.125 -9.522 6.266 1.00 73.31 224 HIS A C 1
ATOM 1795 O O . HIS A 1 224 ? -9.070 -8.638 5.404 1.00 73.31 224 HIS A O 1
ATOM 1801 N N . ASP A 1 225 ? -9.377 -10.800 6.006 1.00 64.38 225 ASP A N 1
ATOM 1802 C CA . ASP A 1 225 ? -9.758 -11.247 4.676 1.00 64.38 225 ASP A CA 1
ATOM 1803 C C . ASP A 1 225 ? -11.168 -10.716 4.403 1.00 64.38 225 ASP A C 1
ATOM 1805 O O . ASP A 1 225 ? -12.077 -10.888 5.221 1.00 64.38 225 ASP A O 1
ATOM 1809 N N . TYR A 1 226 ? -11.338 -9.943 3.336 1.00 60.31 226 TYR A N 1
ATOM 1810 C CA . TYR A 1 226 ? -12.665 -9.486 2.950 1.00 60.31 226 TYR A CA 1
ATOM 1811 C C . TYR A 1 226 ? -13.260 -10.582 2.085 1.00 60.31 226 TYR A C 1
ATOM 1813 O O . TYR A 1 226 ? -12.738 -10.869 1.011 1.00 60.31 226 TYR A O 1
ATOM 1821 N N . ASP A 1 227 ? -14.346 -11.190 2.554 1.00 49.25 227 ASP A N 1
ATOM 1822 C CA . ASP A 1 227 ? -15.081 -12.142 1.738 1.00 49.25 227 ASP A CA 1
ATOM 1823 C C . ASP A 1 227 ? -15.734 -11.380 0.579 1.00 49.25 227 ASP A C 1
ATOM 1825 O O . ASP A 1 227 ? -16.740 -10.683 0.730 1.00 49.25 227 ASP A O 1
ATOM 1829 N N . HIS A 1 228 ? -15.086 -11.437 -0.581 1.00 51.88 228 HIS A N 1
ATOM 1830 C CA . HIS A 1 228 ? -15.556 -10.808 -1.807 1.00 51.88 228 HIS A CA 1
ATOM 1831 C C . HIS A 1 228 ? -16.712 -11.595 -2.455 1.00 51.88 228 HIS A C 1
ATOM 1833 O O . HIS A 1 228 ? -17.165 -11.202 -3.526 1.00 51.88 228 HIS A O 1
ATOM 1839 N N . ALA A 1 229 ? -17.201 -12.679 -1.832 1.00 38.66 229 ALA A N 1
ATOM 1840 C CA . ALA A 1 229 ? -18.218 -13.569 -2.397 1.00 38.66 229 ALA A CA 1
ATOM 1841 C C . ALA A 1 229 ? -19.642 -12.979 -2.486 1.00 38.66 229 ALA A C 1
ATOM 1843 O O . ALA A 1 229 ? -20.507 -13.603 -3.097 1.00 38.66 229 ALA A O 1
ATOM 1844 N N . PHE A 1 230 ? -19.906 -11.797 -1.917 1.00 36.72 230 PHE A N 1
ATOM 1845 C CA . PHE A 1 230 ? -21.260 -11.221 -1.836 1.00 36.72 230 PHE A CA 1
ATOM 1846 C C . PHE A 1 230 ? -21.429 -9.832 -2.483 1.00 36.72 230 PHE A C 1
ATOM 1848 O O . PHE A 1 230 ? -22.372 -9.120 -2.134 1.00 36.72 230 PHE A O 1
ATOM 1855 N N . CYS A 1 231 ? -20.556 -9.442 -3.418 1.00 37.53 231 CYS A N 1
ATOM 1856 C CA . CYS A 1 231 ? -20.696 -8.195 -4.186 1.00 37.53 231 CYS A CA 1
ATOM 1857 C C . CYS A 1 231 ? -20.857 -8.446 -5.686 1.00 37.53 231 CYS A C 1
ATOM 1859 O O . CYS A 1 231 ? -20.045 -9.217 -6.243 1.00 37.53 231 CYS A O 1
#

Foldseek 3Di:
DPLAQLPHGQGLVVFDQDPVRWRFGPPQRFTAHLQQQGDDGPPDDPPPPCPSVDPSRGDFHWQWDAALNDIDTDPDRPPVCNPVCVVDPDDHDVVSVPCVNDPDDDDDDDDPDDPPCVPPVVVDDDPDPPDPVDDDDDDDPQVVPWQQVPPQVVDPVSVVVLVVLVVLLVVLQVLLVVLLVCLVPDDCVGDPPVRSVVSNVSSVVSNVVSVVSVVVSCVPRTDDDDPPVPD

Sequence (231 aa):
MDDACSHRLAPLSQGRIDQWGRLQCVYHGWCFSGSGDCKFIPQAPRDKLHVHTSKRACVAVYPSFVQNDILWFWPNTDPLYKDIHLSKTPPYIPPLDDLTSYAKTTLVRDIPYGRWLTKYGGAQVDWGTKFTGDLQPTPAREQLLDRYWTHTINCSSCSRAYKSLNVLEIIMQIISVASIGIAAAAKESVMSIAARYSLVFLALLCFMASRWLSKFIYKSFHFHDYDHAFC

pLDDT: mean 81.83, std 16.21, range [36.72, 98.06]

InterPro domains:
  IPR017941 Rieske [2Fe-2S] iron-sulphur domain [PF00355] (2-46)
  IPR017941 Rieske [2Fe-2S] iron-sulphur domain [PS51296] (1-73)
  IPR036922 Rieske [2Fe-2S] iron-sulphur domain superfamily [G3DSA:2.102.10.10] (1-89)
  IPR036922 Rieske [2Fe-2S] iron-sulphur domain superfamily [SSF50022] (1-79)
  IPR050584 Cholesterol 7-desaturase [PTHR21266] (1-115)

Radius of gyration: 28.91 Å; chains: 1; bounding box: 70×41×81 Å

Secondary structure (DSSP, 8-state):
--SS-TTT---STTSEE-TTS-EE-TTT--EE-TTS-EEE-TTS-TT-TTSTT-GGG------EEEETTEEEE-S---GGGTTHHHHSPPPP-GGGG-TTSS-----------SSHHHHHSTT-----S---S-PPPPPPHHHHH-HIIIIITT-HHHHHHHHHHHHHHHHHHHHHHHHHHHHHHS-TTTS-HHHHHHHHHHHHHHHHHHHHHHHHHHHHHS-----GGG-

Organism: Solanum tuberosum (NCBI:txid4113)

=== Feature glossary ===
Legend for the data blocks above and below:

— What the protein is —

Sequence gives the chain of amino acids in standard one-letter code (A=alanine, C=cysteine, …, Y=tyrosine), read N→C. It is the only feature that is directly encoded by the gene; all structural features are derived from the folded form of this sequence.

The annotation block draws on four external resources. InterPro: which protein families and domains the sequence belongs to. GO: standardized terms for what the protein does, what process it participates in, and where in the cell it acts. CATH: which structural fold it has in the CATH hierarchy. Organism: the species of origin.

— Where its atoms are —

Atomic coordinates in PDBx/mmCIF format — the same representation the Protein Data Bank distributes. Each line of the _atom_site loop places one backbone atom in Cartesian space (units: ångströms, origin: arbitrary).

Six rendered views show the 3D structure from the faces of a cube — i.e. along ±x, ±y, ±z. Rendering representation is drawn randomly per protein from cartoon (secondary-structure ribbons), sticks (backbone bonds), or molecular surface; coloring is either N→C rainbow (blue at the N-terminus through red at the C-terminus) or one color per chain.

— Local backbone conformation —

DSSP 8-state secondary structure assigns each residue one of H (α-helix), G (3₁₀-helix), I (π-helix), E (extended β-strand), B (isolated β-bridge), T (hydrogen-bonded turn), S (bend), or '-' (coil). The assignment is computed from backbone hydrogen-bond geometry via the Kabsch–Sander algorithm.

P-SEA three-state annotation labels each residue as helix, strand, or coil based purely on the geometry of the Cα trace. It serves as a fallback when the full backbone (and thus DSSP) is unavailable.

φ (phi) and ψ (psi) are the two rotatable backbone dihedrals per residue: φ is the C(i-1)–N–Cα–C torsion, ψ is the N–Cα–C–N(i+1) torsion, both in degrees on (−180°, 180°]. α-helical residues cluster near (−60°, −45°); β-strand residues near (−120°, +130°). A Ramachandran plot is simply a scatter of (φ, ψ) for every residue.

— Global shape and packing —

Radius of gyration (Rg) is the root-mean-square distance of Cα atoms from their centroid — a single number for overall size and compactness. A globular domain of N residues has Rg ≈ 2.2·N^0.38 Å; an extended or disordered chain has a much larger Rg. The Cα contact count is the number of residue pairs whose Cα atoms are within 8 Å and are more than four positions apart in sequence — a standard proxy for tertiary packing density. The bounding box is the smallest axis-aligned box enclosing all Cα atoms.

Accessible surface area quantifies burial. A residue with SASA nea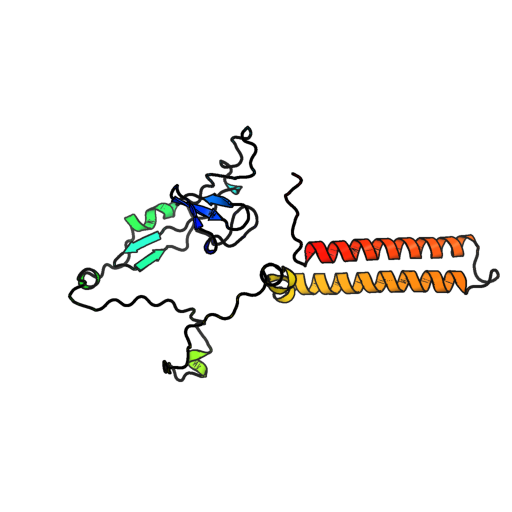r zero is packed into the hydrophobic core; one with SASA >100 Å² sits on the surface. Computed here via the Shrake–Rupley numerical algorithm with a 1.4 Å probe.

The contact map is a binary N×N matrix image: pixel (i, j) is dark where Cα_i and Cα_j are within 8 Å and |i−j|>4. Because the |i−j|>4 filter removes local helical contacts, off-diagonal stripes parallel to the main diagonal indicate parallel β-sheets; stripes perpendicular to it indicate antiparallel β-sheets. The Ramachandran plot scatters every residue's (φ, ψ) pair against the sterically allowed regions. The PAE heatmap renders the predicted-aligned-error matrix.

— Structural neighborhood —

A 3Di character summarizes, for each residue, the relative orientation of the Cα frame of its nearest spatial neighbor. Because it encodes fold topology rather than chemistry, 3Di alignments detect remote structural similarity that sequence alignment misses.

Structural nearest neighbors (via Foldseek easy-search vs the PDB). Reported per hit: target PDB id, E-value, and alignment TM-score. A TM-score above ~0.5 is the conventional threshold for 'same fold'.

— Confidence and disorder —

For AlphaFold models, the B-factor field carries pLDDT — the model's own estimate of local accuracy on a 0–100 scale. Regions with pLDDT<50 should be treated as essentially unmodeled; they often correspond to intrinsically disordered segments.

B-factor (Debye–Waller factor) reflects atomic displacement in the crystal lattice. It is an experimental observable (units Å²), not a prediction; low values mean the atom is pinned down, high values mean it moves or is heterogeneous across the crystal.

Predicted Aligned Error (PAE) is an AlphaFold confidence matrix: entry (i, j) is the expected error in the position of residue j, in ångströms, when the prediction is superimposed on the true structure at residue i. Low PAE within a block of residues means that block is internally rigid and well-predicted; high PAE between two blocks means their relative placement is uncertain even if each block individually is confident.